Protein AF-0000000068868058 (afdb_homodimer)

Radius of gyration: 19.72 Å; Cα contacts (8 Å, |Δi|>4): 1298; chains: 2; bounding box: 48×90×48 Å

Solvent-accessible surface area (backbone atoms only — not comparable to full-atom values): 15562 Å² total; per-residue (Å²): 137,84,77,74,71,75,67,84,63,90,71,73,72,21,40,42,39,60,61,48,25,20,54,45,48,75,42,76,44,59,28,50,16,53,58,10,23,24,23,38,20,30,13,28,26,49,31,60,84,52,52,34,37,38,32,18,24,12,75,38,8,26,35,31,34,29,32,61,87,74,24,41,32,44,79,41,27,27,54,50,45,77,44,81,39,62,30,49,19,55,57,9,28,25,20,43,24,23,14,31,25,50,33,62,84,43,54,36,34,38,33,14,22,18,75,41,8,28,36,31,34,24,34,62,88,66,16,40,29,45,77,55,30,27,55,44,47,79,41,82,39,64,30,50,23,52,60,11,26,28,27,36,29,31,9,29,22,47,33,62,88,57,40,37,38,38,33,15,14,34,72,38,9,29,36,34,36,36,32,93,137,82,79,76,71,75,68,85,62,89,73,72,72,21,39,42,41,60,60,47,24,20,54,45,48,75,40,76,44,58,28,51,16,51,57,10,23,24,22,38,20,30,13,27,27,48,31,61,84,52,51,34,36,36,32,20,24,13,75,39,8,27,35,31,35,27,34,60,88,75,24,41,31,42,77,42,26,27,54,50,45,77,42,82,38,63,28,50,20,57,56,10,29,25,22,45,24,25,13,32,24,50,32,62,84,44,54,38,34,37,33,14,22,18,76,41,9,27,36,32,34,25,32,62,88,68,16,41,30,46,76,55,29,27,56,44,46,78,40,82,38,63,29,50,23,52,60,12,26,27,27,37,29,32,10,28,22,48,32,63,86,57,40,36,39,38,34,15,15,34,73,38,8,30,36,33,35,36,33,93

Foldseek 3Di:
DDPPPPPPDDPPVDDDDQQLDALPDDDQDWFARNRGHAHPWAEWEAALVRQWIWIQSFQQQFIWIAGRVGSTIDTFAALSDQDADFAWHNRGGAHRWAAWEAALVRQWIWIDRFQQQFIWIAGRVTGGIDTQADLSDADQDDDGRHVGGAHGWHYWYADNVRFWIWTQGPVVRDIDIDGD/DPPPPPPPDDPPPDDDDQQLDALPDDDQDWFARNRGHAHPWAEWEAALVRQWIWIQSFQQQFIWIAGRVGSTIDTFAALSDQDADFAWHNRGGAHRWAAWEAALVRQWIWIDRFQQQFIWIAGRVTGGIDTQAALSDADQDDDGRHVGGAHGWHYWYADNVRFWIWTQGPVVRDIDIDGD

Nearest PDB structures (foldseek):
  7djl-assembly1_C  TM=9.337E-01  e=1.762E-13  Arabidopsis thaliana
  7djm-assembly1_A  TM=9.543E-01  e=1.117E-12  Arabidopsis thaliana
  7djl-assembly2_A  TM=9.383E-01  e=3.493E-12  Arabidopsis thaliana
  7djj-assembly1_A  TM=9.218E-01  e=1.820E-12  Arabidopsis thaliana
  3hrp-assembly1_A  TM=8.893E-01  e=3.305E-07  Bacteroides thetaiotaomicron VPI-5482

Sequence (360 aa):
MMMIMRIKTESSNVALRSSFGGSGTEGSADGTGTAASFNRPYGVAVSPDAGTVYVADTFNHRIRKIDTSNGVTTTLAGSGTNTFADGTGTAASFNYPSGVAVSPDGGTLYVADFYNQRIRKIDTSDGDTTTLAGSGTYGFADGTGTAASFAGPTGVAMSPNGMTVYVAEVLNNRIRQVTTMMMIMRIKTESSNVALRSSFGGSGTEGSADGTGTAASFNRPYGVAVSPDAGTVYVADTFNHRIRKIDTSNGVTTTLAGSGTNTFADGTGTAASFNYPSGVAVSPDGGTLYVADFYNQRIRKIDTSDGDTTTLAGSGTYGFADGTGTAASFAGPTGVAMSPNGMTVYVAEVLNNRIRQVTT

Structure (mmCIF, N/CA/C/O backbone):
data_AF-0000000068868058-model_v1
#
loop_
_entity.id
_entity.type
_entity.pdbx_description
1 polymer 'SMP-30/Gluconolactonase/LRE-like region domain-containing protein'
#
loop_
_atom_site.group_PDB
_atom_site.id
_atom_site.type_symbol
_atom_site.label_atom_id
_atom_site.label_alt_id
_atom_site.label_comp_id
_atom_site.label_asym_id
_atom_site.label_entity_id
_atom_site.label_seq_id
_atom_site.pdbx_PDB_ins_code
_atom_site.Cartn_x
_atom_site.Cartn_y
_atom_site.Cartn_z
_atom_site.occupancy
_atom_site.B_iso_or_equiv
_atom_site.auth_seq_id
_atom_site.auth_comp_id
_atom_site.auth_asym_id
_atom_site.auth_atom_id
_atom_site.pdbx_PDB_model_num
ATOM 1 N N . MET A 1 1 ? -1.997 -50.938 -11.859 1 28.22 1 MET A N 1
ATOM 2 C CA . MET A 1 1 ? -1.588 -49.625 -12.367 1 28.22 1 MET A CA 1
ATOM 3 C C . MET A 1 1 ? -2.352 -48.5 -11.664 1 28.22 1 MET A C 1
ATOM 5 O O . MET A 1 1 ? -3.553 -48.344 -11.883 1 28.22 1 MET A O 1
ATOM 9 N N . MET A 1 2 ? -2.178 -48.188 -10.328 1 28.72 2 MET A N 1
ATOM 10 C CA . MET A 1 2 ? -2.936 -47.438 -9.336 1 28.72 2 MET A CA 1
ATOM 11 C C . MET A 1 2 ? -2.904 -45.938 -9.664 1 28.72 2 MET A C 1
ATOM 13 O O . MET A 1 2 ? -1.829 -45.344 -9.797 1 28.72 2 MET A O 1
ATOM 17 N N . MET A 1 3 ? -3.859 -45.406 -10.5 1 27.91 3 MET A N 1
ATOM 18 C CA . MET A 1 3 ? -4.086 -44.031 -10.867 1 27.91 3 MET A CA 1
ATOM 19 C C . MET A 1 3 ? -4.062 -43.125 -9.633 1 27.91 3 MET A C 1
ATOM 21 O O . MET A 1 3 ? -4.895 -43.281 -8.742 1 27.91 3 MET A O 1
ATOM 25 N N . ILE A 1 4 ? -2.963 -42.812 -9.008 1 29 4 ILE A N 1
ATOM 26 C CA . ILE A 1 4 ? -2.869 -41.844 -7.922 1 29 4 ILE A CA 1
ATOM 27 C C . ILE A 1 4 ? -3.582 -40.562 -8.32 1 29 4 ILE A C 1
ATOM 29 O O . ILE A 1 4 ? -3.154 -39.875 -9.242 1 29 4 ILE A O 1
ATOM 33 N N . MET A 1 5 ? -4.898 -40.531 -8.281 1 29.72 5 MET A N 1
ATOM 34 C CA . MET A 1 5 ? -5.648 -39.281 -8.383 1 29.72 5 MET A CA 1
ATOM 35 C C . MET A 1 5 ? -5.059 -38.219 -7.469 1 29.72 5 MET A C 1
ATOM 37 O O . MET A 1 5 ? -4.93 -38.438 -6.262 1 29.72 5 MET A O 1
ATOM 41 N N . ARG A 1 6 ? -3.973 -37.656 -7.84 1 32.59 6 ARG A N 1
ATOM 42 C CA . ARG A 1 6 ? -3.596 -36.469 -7.102 1 32.59 6 ARG A CA 1
ATOM 43 C C . ARG A 1 6 ? -4.816 -35.594 -6.82 1 32.59 6 ARG A C 1
ATOM 45 O O . ARG A 1 6 ? -5.332 -34.938 -7.723 1 32.59 6 ARG A O 1
ATOM 52 N N . ILE A 1 7 ? -5.711 -36.062 -5.957 1 32.16 7 ILE A N 1
ATOM 53 C CA . ILE A 1 7 ? -6.781 -35.219 -5.473 1 32.16 7 ILE A CA 1
ATOM 54 C C . ILE A 1 7 ? -6.203 -33.875 -5.027 1 32.16 7 ILE A C 1
ATOM 56 O O . ILE A 1 7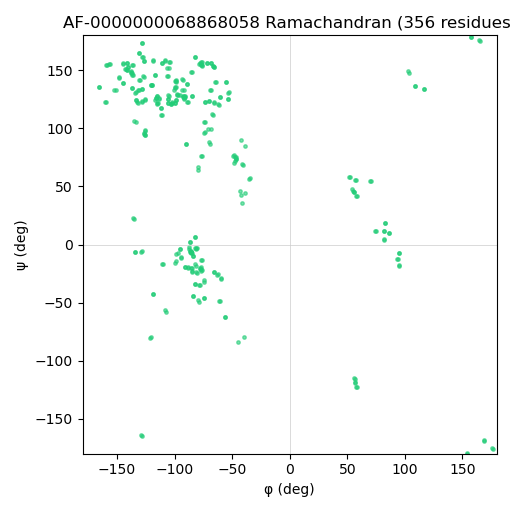 ? -5.41 -33.812 -4.082 1 32.16 7 ILE A O 1
ATOM 60 N N . LYS A 1 8 ? -5.793 -33.062 -5.992 1 36.56 8 LYS A N 1
ATOM 61 C CA . LYS A 1 8 ? -5.625 -31.656 -5.633 1 36.56 8 LYS A CA 1
ATOM 62 C C . LYS A 1 8 ? -6.676 -31.234 -4.613 1 36.56 8 LYS A C 1
ATOM 64 O O . LYS A 1 8 ? -7.824 -30.953 -4.973 1 36.56 8 LYS A O 1
ATOM 69 N N . THR A 1 9 ? -6.82 -31.875 -3.391 1 33.72 9 THR A N 1
ATOM 70 C CA . THR A 1 9 ? -7.758 -31.703 -2.289 1 33.72 9 THR A CA 1
ATOM 71 C C . THR A 1 9 ? -8.039 -30.219 -2.049 1 33.72 9 THR A C 1
ATOM 73 O O . THR A 1 9 ? -9.195 -29.828 -1.857 1 33.72 9 THR A O 1
ATOM 76 N N . GLU A 1 10 ? -7.066 -29.422 -1.291 1 37.22 10 GLU A N 1
ATOM 77 C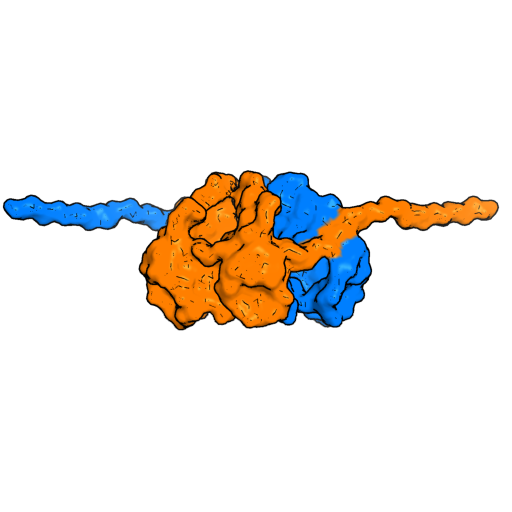 CA . GLU A 1 10 ? -7.477 -28.516 -0.214 1 37.22 10 GLU A CA 1
ATOM 78 C C . GLU A 1 10 ? -8.258 -27.328 -0.755 1 37.22 10 GLU A C 1
ATOM 80 O O . GLU A 1 10 ? -7.785 -26.625 -1.645 1 37.22 10 GLU A O 1
ATOM 85 N N . SER A 1 11 ? -9.539 -27.172 -0.78 1 41.38 11 SER A N 1
ATOM 86 C CA . SER A 1 11 ? -10.656 -26.25 -0.941 1 41.38 11 SER A CA 1
ATOM 87 C C . SER A 1 11 ? -10.398 -24.938 -0.226 1 41.38 11 SER A C 1
ATOM 89 O O . SER A 1 11 ? -10.68 -24.797 0.967 1 41.38 11 SER A O 1
ATOM 91 N N . SER A 1 12 ? -9.312 -24.344 -0.099 1 50.84 12 SER A N 1
ATOM 92 C CA . SER A 1 12 ? -9.219 -23.094 0.651 1 50.84 12 SER A CA 1
ATOM 93 C C . SER A 1 12 ? -10.391 -22.172 0.344 1 50.84 12 SER A C 1
ATOM 95 O O . SER A 1 12 ? -10.766 -22 -0.818 1 50.84 12 SER A O 1
ATOM 97 N N . ASN A 1 13 ? -11.523 -22.328 1.168 1 61.28 13 ASN A N 1
ATOM 98 C CA . ASN A 1 13 ? -12.742 -21.531 1.192 1 61.28 13 ASN A CA 1
ATOM 99 C C . ASN A 1 13 ? -12.438 -20.047 1.112 1 61.28 13 ASN A C 1
ATOM 101 O O . ASN A 1 13 ? -12.539 -19.328 2.113 1 61.28 13 ASN A O 1
ATOM 105 N N . VAL A 1 14 ? -11.57 -19.734 0.2 1 68.69 14 VAL A N 1
ATOM 106 C CA . VAL A 1 14 ? -11.344 -18.312 -0.021 1 68.69 14 VAL A CA 1
ATOM 107 C C . VAL A 1 14 ? -12.594 -17.672 -0.607 1 68.69 14 VAL A C 1
ATOM 109 O O . VAL A 1 14 ? -13.094 -18.109 -1.647 1 68.69 14 VAL A O 1
ATOM 112 N N . ALA A 1 15 ? -13.219 -16.812 0.214 1 72.94 15 ALA A N 1
ATOM 113 C CA . ALA A 1 15 ? -14.438 -16.141 -0.24 1 72.94 15 ALA A CA 1
ATOM 114 C C . ALA A 1 15 ? -14.227 -14.633 -0.348 1 72.94 15 ALA A C 1
ATOM 116 O O . ALA A 1 15 ? -13.625 -14.016 0.538 1 72.94 15 ALA A O 1
ATOM 117 N N . LEU A 1 16 ? -14.57 -14.102 -1.513 1 78.06 16 LEU A N 1
ATOM 118 C CA . LEU A 1 16 ? -14.562 -12.664 -1.745 1 78.06 16 LEU A CA 1
ATOM 119 C C . LEU A 1 16 ? -15.922 -12.047 -1.424 1 78.06 16 LEU A C 1
ATOM 121 O O . LEU A 1 16 ? -16.969 -12.602 -1.795 1 78.06 16 LEU A O 1
ATOM 125 N N . ARG A 1 17 ? -15.883 -11.039 -0.608 1 72.75 17 ARG A N 1
ATOM 126 C CA . ARG A 1 17 ? -17.094 -10.297 -0.267 1 72.75 17 ARG A CA 1
ATOM 127 C C . ARG A 1 17 ? -17 -8.852 -0.738 1 72.75 17 ARG A C 1
ATOM 129 O O . ARG A 1 17 ? -16.125 -8.102 -0.297 1 72.75 17 ARG A O 1
ATOM 136 N N . SER A 1 18 ? -17.984 -8.422 -1.551 1 70.94 18 SER A N 1
ATOM 137 C CA . SER A 1 18 ? -18 -7.098 -2.164 1 70.94 18 SER A CA 1
ATOM 138 C C . SER A 1 18 ? -18.812 -6.109 -1.328 1 70.94 18 SER A C 1
ATOM 140 O O . SER A 1 18 ? -18.734 -4.898 -1.552 1 70.94 18 SER A O 1
ATOM 142 N N . SER A 1 19 ? -19.453 -6.59 -0.489 1 70.75 19 SER A N 1
ATOM 143 C CA . SER A 1 19 ? -20.344 -5.707 0.267 1 70.75 19 SER A CA 1
ATOM 144 C C . SER A 1 19 ? -19.578 -4.977 1.368 1 70.75 19 SER A C 1
ATOM 146 O O . SER A 1 19 ? -20.156 -4.18 2.109 1 70.75 19 SER A O 1
ATOM 148 N N . PHE A 1 20 ? -18.391 -5.113 1.392 1 80 20 PHE A N 1
ATOM 149 C CA . PHE A 1 20 ? -17.641 -4.566 2.512 1 80 20 PHE A CA 1
ATOM 150 C C . PHE A 1 20 ? -17.531 -3.051 2.408 1 80 20 PHE A C 1
ATOM 152 O O . PHE A 1 20 ? -17.812 -2.334 3.371 1 80 20 PHE A O 1
ATOM 159 N N . GLY A 1 21 ? -17.188 -2.648 1.168 1 85 21 GLY A N 1
ATOM 160 C CA . GLY A 1 21 ? -17.078 -1.199 1.118 1 85 21 GLY A CA 1
ATOM 161 C C . GLY A 1 21 ? -17.172 -0.642 -0.289 1 85 21 GLY A C 1
ATOM 162 O O . GLY A 1 21 ? -16.359 -0.963 -1.15 1 85 21 GLY A O 1
ATOM 163 N N . GLY A 1 22 ? -18.188 0.253 -0.361 1 92.38 22 GLY A N 1
ATOM 164 C CA . GLY A 1 22 ? -18.266 1.05 -1.575 1 92.38 22 GLY A CA 1
ATOM 165 C C . GLY A 1 22 ? -19.344 0.58 -2.525 1 92.38 22 GLY A C 1
ATOM 166 O O . GLY A 1 22 ? -19.562 -0.624 -2.689 1 92.38 22 GLY A O 1
ATOM 167 N N . SER A 1 23 ? -19.969 1.391 -3.275 1 92.94 23 SER A N 1
ATOM 168 C CA . SER A 1 23 ? -21.078 1.149 -4.195 1 92.94 23 SER A CA 1
ATOM 169 C C . SER A 1 23 ? -20.578 0.674 -5.555 1 92.94 23 SER A C 1
ATOM 171 O O . SER A 1 23 ? -21.344 0.121 -6.344 1 92.94 23 SER A O 1
ATOM 173 N N . GLY A 1 24 ? -19.344 1 -5.84 1 94.5 24 GLY A N 1
ATOM 174 C CA . GLY A 1 24 ? -18.812 0.769 -7.176 1 94.5 24 GLY A CA 1
ATOM 175 C C . GLY A 1 24 ? -18.922 1.982 -8.078 1 94.5 24 GLY A C 1
ATOM 176 O O . GLY A 1 24 ? -18.297 2.029 -9.141 1 94.5 24 GLY A O 1
ATOM 177 N N . THR A 1 25 ? -19.766 2.898 -7.715 1 95.94 25 THR A N 1
ATOM 178 C CA . THR A 1 25 ? -19.859 4.164 -8.43 1 95.94 25 THR A CA 1
ATOM 179 C C . THR A 1 25 ? -18.953 5.219 -7.801 1 95.94 25 THR A C 1
ATOM 181 O O . THR A 1 25 ? -18.922 5.355 -6.578 1 95.94 25 THR A O 1
ATOM 184 N N . GLU A 1 26 ? -18.234 5.875 -8.625 1 97.62 26 GLU A N 1
ATOM 185 C CA . GLU A 1 26 ? -17.344 6.922 -8.125 1 97.62 26 GLU A CA 1
ATOM 186 C C . GLU A 1 26 ? -18.109 7.918 -7.254 1 97.62 26 GLU A C 1
ATOM 188 O O . GLU A 1 26 ? -19.203 8.352 -7.613 1 97.62 26 GLU A O 1
ATOM 193 N N . GLY A 1 27 ? -17.625 8.227 -6.125 1 98.19 27 GLY A N 1
ATOM 194 C CA . GLY A 1 27 ? -18.203 9.18 -5.176 1 98.19 27 GLY A CA 1
ATOM 195 C C . GLY A 1 27 ? -17.438 9.242 -3.869 1 98.19 27 GLY A C 1
ATOM 196 O O . GLY A 1 27 ? -16.359 8.648 -3.738 1 98.19 27 GLY A O 1
ATOM 197 N N . SER A 1 28 ? -17.922 9.992 -2.922 1 98.25 28 SER A N 1
ATOM 198 C CA . SER A 1 28 ? -17.234 10.156 -1.644 1 98.25 28 SER A CA 1
ATOM 199 C C . SER A 1 28 ? -18.219 10.062 -0.478 1 98.25 28 SER A C 1
ATOM 201 O O . SER A 1 28 ? -17.938 10.555 0.618 1 98.25 28 SER A O 1
ATOM 203 N N . ALA A 1 29 ? -19.344 9.422 -0.703 1 98.31 29 ALA A N 1
ATOM 204 C CA . ALA A 1 29 ? -20.391 9.336 0.326 1 98.31 29 ALA A CA 1
ATOM 205 C C . ALA A 1 29 ? -19.938 8.453 1.483 1 98.31 29 ALA A C 1
ATOM 207 O O . ALA A 1 29 ? -19.359 7.379 1.267 1 98.31 29 ALA A O 1
ATOM 208 N N . ASP A 1 30 ? -20.141 8.953 2.682 1 98.31 30 ASP A N 1
ATOM 209 C CA . ASP A 1 30 ? -20.109 8.078 3.852 1 98.31 30 ASP A CA 1
ATOM 210 C C . ASP A 1 30 ? -21.344 7.184 3.896 1 98.31 30 ASP A C 1
ATOM 212 O O . ASP A 1 30 ? -22.375 7.508 3.303 1 98.31 30 ASP A O 1
ATOM 216 N N . GLY A 1 31 ? -21.219 6.035 4.586 1 98.06 31 GLY A N 1
ATOM 217 C CA . GLY A 1 31 ? -22.359 5.133 4.676 1 98.06 31 GLY A CA 1
ATOM 218 C C . GLY A 1 31 ? -21.953 3.701 4.984 1 98.06 31 GLY A C 1
ATOM 219 O O . GLY A 1 31 ? -20.766 3.396 5.121 1 98.06 31 GLY A O 1
ATOM 220 N N . THR A 1 32 ? -22.953 2.857 5.098 1 96.56 32 THR A N 1
ATOM 221 C CA . THR A 1 32 ? -22.703 1.457 5.43 1 96.56 32 THR A CA 1
ATOM 222 C C . THR A 1 32 ? -22.672 0.602 4.164 1 96.56 32 THR A C 1
ATOM 224 O O . THR A 1 32 ? -23.594 0.64 3.355 1 96.56 32 THR A O 1
ATOM 227 N N . GLY A 1 33 ? -21.578 -0.155 4.082 1 94.56 33 GLY A N 1
ATOM 228 C CA . GLY A 1 33 ? -21.484 -1.061 2.951 1 94.56 33 GLY A CA 1
ATOM 229 C C . GLY A 1 33 ? -21.594 -0.356 1.611 1 94.56 33 GLY A C 1
ATOM 230 O O . GLY A 1 33 ? -20.828 0.564 1.323 1 94.56 33 GLY A O 1
ATOM 231 N N . THR A 1 34 ? -22.578 -0.69 0.839 1 94.62 34 THR A N 1
ATOM 232 C CA . THR A 1 34 ? -22.719 -0.191 -0.525 1 94.62 34 THR A CA 1
ATOM 233 C C . THR A 1 34 ? -23.344 1.197 -0.534 1 94.62 34 THR A C 1
ATOM 235 O O . THR A 1 34 ? -23.422 1.844 -1.58 1 94.62 34 THR A O 1
ATOM 238 N N . ALA A 1 35 ? -23.719 1.682 0.629 1 96.75 35 ALA A N 1
ATOM 239 C CA . ALA A 1 35 ? -24.188 3.059 0.715 1 96.75 35 ALA A CA 1
ATOM 240 C C . ALA A 1 35 ? -23.031 4.047 0.68 1 96.75 35 ALA A C 1
ATOM 242 O O . ALA A 1 35 ? -23.234 5.238 0.425 1 96.75 35 ALA A O 1
ATOM 243 N N . ALA A 1 36 ? -21.891 3.564 0.996 1 97.56 36 ALA A N 1
ATOM 244 C CA . ALA A 1 36 ? -20.688 4.391 0.854 1 97.56 36 ALA A CA 1
ATOM 245 C C . ALA A 1 36 ? -20.172 4.371 -0.583 1 97.56 36 ALA A C 1
ATOM 247 O O . ALA A 1 36 ? -20.562 3.506 -1.374 1 97.56 36 ALA A O 1
ATOM 248 N N . SER A 1 37 ? -19.359 5.328 -0.941 1 98.25 37 SER A N 1
ATOM 249 C CA . SER A 1 37 ? -18.734 5.352 -2.256 1 98.25 37 SER A CA 1
ATOM 250 C C . SER A 1 37 ? -17.281 5.824 -2.162 1 98.25 37 SER A C 1
ATOM 252 O O . SER A 1 37 ? -16.922 6.559 -1.239 1 98.25 37 SER A O 1
ATOM 254 N N . PHE A 1 38 ? -16.516 5.422 -3.018 1 98.44 38 PHE A N 1
ATOM 255 C CA . PHE A 1 38 ? -15.109 5.777 -3.184 1 98.44 38 PHE A CA 1
ATOM 256 C C . PHE A 1 38 ? -14.836 6.238 -4.609 1 98.44 38 PHE A C 1
ATOM 258 O O . PHE A 1 38 ? -15.656 6.023 -5.508 1 98.44 38 PHE A O 1
ATOM 265 N N . ASN A 1 39 ? -13.758 6.922 -4.781 1 98.75 39 ASN A N 1
ATOM 266 C CA . ASN A 1 39 ? -13.242 7.289 -6.098 1 98.75 39 ASN A CA 1
ATOM 267 C C . ASN A 1 39 ? -11.789 6.848 -6.277 1 98.75 39 ASN A C 1
ATOM 269 O O . ASN A 1 39 ? -10.875 7.52 -5.805 1 98.75 39 ASN A O 1
ATOM 273 N N . ARG A 1 40 ? -11.562 5.648 -6.969 1 98.44 40 ARG A N 1
ATOM 274 C CA . ARG A 1 40 ? -10.273 5.066 -7.316 1 98.44 40 ARG A CA 1
ATOM 275 C C . ARG A 1 40 ? -9.367 4.973 -6.094 1 98.44 40 ARG A C 1
ATOM 277 O O . ARG A 1 40 ? -8.273 5.547 -6.078 1 98.44 40 ARG A O 1
ATOM 284 N N . PRO A 1 41 ? -9.867 4.238 -5.047 1 98.5 41 PRO A N 1
ATOM 285 C CA . PRO A 1 41 ? -8.992 4.031 -3.889 1 98.5 41 PRO A CA 1
ATOM 286 C C . PRO A 1 41 ? -7.758 3.205 -4.223 1 98.5 41 PRO A C 1
ATOM 288 O O . PRO A 1 41 ? -7.84 2.238 -4.984 1 98.5 41 PRO A O 1
ATOM 291 N N . TYR A 1 42 ? -6.609 3.59 -3.67 1 98.5 42 TYR A N 1
ATOM 292 C CA . TYR A 1 42 ? -5.367 2.9 -4.012 1 98.5 42 TYR A CA 1
ATOM 293 C C . TYR A 1 42 ? -4.887 2.041 -2.85 1 98.5 42 TYR A C 1
ATOM 295 O O . TYR A 1 42 ? -4.676 0.835 -3.006 1 98.5 42 TYR A O 1
ATOM 303 N N . GLY A 1 43 ? -4.656 2.658 -1.691 1 98.62 43 GLY A N 1
ATOM 304 C CA . GLY A 1 43 ? -4.043 1.967 -0.569 1 98.62 43 GLY A CA 1
ATOM 305 C C . GLY A 1 43 ? -5.031 1.608 0.525 1 98.62 43 GLY A C 1
ATOM 306 O O . GLY A 1 43 ? -6.031 2.303 0.718 1 98.62 43 GLY A O 1
ATOM 307 N N . VAL A 1 44 ? -4.754 0.555 1.27 1 98.75 44 VAL A N 1
ATOM 308 C CA . VAL A 1 44 ? -5.535 0.117 2.422 1 98.75 44 VAL A CA 1
ATOM 309 C C . VAL A 1 44 ? -4.602 -0.381 3.521 1 98.75 44 VAL A C 1
ATOM 311 O O . VAL A 1 44 ? -3.492 -0.845 3.24 1 98.75 44 VAL A O 1
ATOM 314 N N . ALA A 1 45 ? -4.996 -0.254 4.688 1 98.81 45 ALA A N 1
ATOM 315 C CA . ALA A 1 45 ? -4.348 -0.787 5.883 1 98.81 45 ALA A CA 1
ATOM 316 C C . ALA A 1 45 ? -5.379 -1.21 6.926 1 98.81 45 ALA A C 1
ATOM 318 O O . ALA A 1 45 ? -6.516 -0.735 6.906 1 98.81 45 ALA A O 1
ATOM 319 N N . VAL A 1 46 ? -4.996 -2.076 7.75 1 98.5 46 VAL A N 1
ATOM 320 C CA . VAL A 1 46 ? -5.895 -2.553 8.789 1 98.5 46 VAL A CA 1
ATOM 321 C C . VAL A 1 46 ? -5.297 -2.262 10.164 1 98.5 46 VAL A C 1
ATOM 323 O O . VAL A 1 46 ? -4.098 -2.451 10.383 1 98.5 46 VAL A O 1
ATOM 326 N N . SER A 1 47 ? -6.16 -1.793 11.055 1 98.62 47 SER A N 1
ATOM 327 C CA . SER A 1 47 ? -5.703 -1.508 12.406 1 98.62 47 SER A CA 1
ATOM 328 C C . SER A 1 47 ? -5.277 -2.783 13.133 1 98.62 47 SER A C 1
ATOM 330 O O . SER A 1 47 ? -5.805 -3.863 12.852 1 98.62 47 SER A O 1
ATOM 332 N N . PRO A 1 48 ? -4.371 -2.641 14.07 1 97.88 48 PRO A N 1
ATOM 333 C CA . PRO A 1 48 ? -3.857 -3.832 14.75 1 97.88 48 PRO A CA 1
ATOM 334 C C . PRO A 1 48 ? -4.938 -4.582 15.523 1 97.88 48 PRO A C 1
ATOM 336 O O . PRO A 1 48 ? -4.816 -5.789 15.742 1 97.88 48 PRO A O 1
ATOM 339 N N . ASP A 1 49 ? -5.973 -3.932 15.953 1 97.69 49 ASP A N 1
ATOM 340 C CA . ASP A 1 49 ? -7.055 -4.582 16.688 1 97.69 49 ASP A CA 1
ATOM 341 C C . ASP A 1 49 ? -8.102 -5.148 15.719 1 97.69 49 ASP A C 1
ATOM 343 O O . ASP A 1 49 ? -9.125 -5.676 16.156 1 97.69 49 ASP A O 1
ATOM 347 N N . ALA A 1 50 ? -7.906 -4.93 14.43 1 97.19 50 ALA A N 1
ATOM 348 C CA . ALA A 1 50 ? -8.742 -5.457 13.352 1 97.19 50 ALA A CA 1
ATOM 349 C C . ALA A 1 50 ? -10.07 -4.715 13.273 1 97.19 50 ALA A C 1
ATOM 351 O O . ALA A 1 50 ? -10.969 -5.117 12.531 1 97.19 50 ALA A O 1
ATOM 352 N N . GLY A 1 51 ? -10.164 -3.656 13.945 1 97.75 51 GLY A N 1
ATOM 353 C CA . GLY A 1 51 ? -11.453 -2.994 14.047 1 97.75 51 GLY A CA 1
ATOM 354 C C . GLY A 1 51 ? -11.703 -1.998 12.922 1 97.75 51 GLY A C 1
ATOM 355 O O . GLY A 1 51 ? -12.836 -1.586 12.688 1 97.75 51 GLY A O 1
ATOM 356 N N . THR A 1 52 ? -10.641 -1.564 12.289 1 98.44 52 THR A N 1
ATOM 357 C CA . THR A 1 52 ? -10.773 -0.51 11.289 1 98.44 52 THR A CA 1
ATOM 358 C C . THR A 1 52 ? -9.938 -0.828 10.055 1 98.44 52 THR A C 1
ATOM 360 O O . THR A 1 52 ? -8.797 -1.275 10.172 1 98.44 52 THR A O 1
ATOM 363 N N . VAL A 1 53 ? -10.508 -0.651 8.891 1 98.5 53 VAL A N 1
ATOM 364 C CA . VAL A 1 53 ? -9.758 -0.588 7.633 1 98.5 53 VAL A CA 1
ATOM 365 C C . VAL A 1 53 ? -9.625 0.865 7.184 1 98.5 53 VAL A C 1
ATOM 367 O O . VAL A 1 53 ? -10.625 1.579 7.066 1 98.5 53 VAL A O 1
ATOM 370 N N . TYR A 1 54 ? -8.422 1.33 7.02 1 98.88 54 TYR A N 1
ATOM 371 C CA . TYR A 1 54 ? -8.148 2.662 6.488 1 98.88 54 TYR A CA 1
ATOM 372 C C . TYR A 1 54 ? -7.957 2.617 4.977 1 98.88 54 TYR A C 1
ATOM 374 O O . TYR A 1 54 ? -7.363 1.672 4.449 1 98.88 54 TYR A O 1
ATOM 382 N N . VAL A 1 55 ? -8.469 3.619 4.309 1 98.88 55 VAL A N 1
ATOM 383 C CA . VAL A 1 55 ? -8.469 3.635 2.85 1 98.88 55 VAL A CA 1
ATOM 384 C C . VAL A 1 55 ? -7.957 4.984 2.35 1 98.88 55 VAL A C 1
ATOM 386 O O . VAL A 1 55 ? -8.469 6.035 2.744 1 98.88 55 VAL A O 1
ATOM 389 N N . ALA A 1 56 ? -6.91 4.957 1.572 1 98.94 56 ALA A N 1
ATOM 390 C CA . ALA A 1 56 ? -6.594 6.137 0.771 1 98.94 56 ALA A CA 1
ATOM 391 C C . ALA A 1 56 ? -7.566 6.281 -0.395 1 98.94 56 ALA A C 1
ATOM 393 O O . ALA A 1 56 ? -7.422 5.617 -1.423 1 98.94 56 ALA A O 1
ATOM 394 N N . ASP A 1 57 ? -8.586 7.082 -0.23 1 98.88 57 ASP A N 1
ATOM 395 C CA . ASP A 1 57 ? -9.555 7.391 -1.275 1 98.88 57 ASP A CA 1
ATOM 396 C C . ASP A 1 57 ? -8.984 8.398 -2.27 1 98.88 57 ASP A C 1
ATOM 398 O O . ASP A 1 57 ? -9.375 9.57 -2.27 1 98.88 57 ASP A O 1
ATOM 402 N N . THR A 1 58 ? -8.141 7.957 -3.109 1 98.88 58 THR A N 1
ATOM 403 C CA . THR A 1 58 ? -7.078 8.688 -3.789 1 98.88 58 THR A CA 1
ATOM 404 C C . THR A 1 58 ? -7.648 9.812 -4.641 1 98.88 58 THR A C 1
ATOM 406 O O . THR A 1 58 ? -7.223 10.961 -4.523 1 98.88 58 THR A O 1
ATOM 409 N N . PHE A 1 59 ? -8.586 9.555 -5.402 1 98.88 59 PHE A N 1
ATOM 410 C CA . PHE A 1 59 ? -9.07 10.578 -6.316 1 98.88 59 PHE A CA 1
ATOM 411 C C . PHE A 1 59 ? -10.086 11.484 -5.629 1 98.88 59 PHE A C 1
ATOM 413 O O . PHE A 1 59 ? -10.539 12.477 -6.203 1 98.88 59 PHE A O 1
ATOM 420 N N . ASN A 1 60 ? -10.484 11.133 -4.402 1 98.88 60 ASN A N 1
ATOM 421 C CA . ASN A 1 60 ? -11.281 12.039 -3.58 1 98.88 60 ASN A CA 1
ATOM 422 C C . ASN A 1 60 ? -10.398 12.844 -2.629 1 98.88 60 ASN A C 1
ATOM 424 O O . ASN A 1 60 ? -10.906 13.641 -1.835 1 98.88 60 ASN A O 1
ATOM 428 N N . HIS A 1 61 ? -9.109 12.555 -2.645 1 98.88 61 HIS A N 1
ATOM 429 C CA . HIS A 1 61 ? -8.148 13.289 -1.836 1 98.88 61 HIS A CA 1
ATOM 430 C C . HIS A 1 61 ? -8.5 13.219 -0.354 1 98.88 61 HIS A C 1
ATOM 432 O O . HIS A 1 61 ? -8.477 14.242 0.342 1 98.88 61 HIS A O 1
ATOM 438 N N . ARG A 1 62 ? -8.898 12.07 0.071 1 98.88 62 ARG A N 1
ATOM 439 C CA . ARG A 1 62 ? -9.352 11.828 1.438 1 98.88 62 ARG A CA 1
ATOM 440 C C . ARG A 1 62 ? -8.773 10.523 1.979 1 98.88 62 ARG A C 1
ATOM 442 O O . ARG A 1 62 ? -8.43 9.617 1.209 1 98.88 62 ARG A O 1
ATOM 449 N N . ILE A 1 63 ? -8.664 10.461 3.24 1 98.94 63 ILE A N 1
ATOM 450 C CA . ILE A 1 63 ? -8.43 9.227 3.979 1 98.94 63 ILE A CA 1
ATOM 451 C C . ILE A 1 63 ? -9.719 8.805 4.691 1 98.94 63 ILE A C 1
ATOM 453 O O . ILE A 1 63 ? -10.273 9.57 5.48 1 98.94 63 ILE A O 1
ATOM 457 N N . ARG A 1 64 ? -10.18 7.578 4.375 1 98.81 64 ARG A N 1
ATOM 458 C CA . ARG A 1 64 ? -11.43 7.039 4.902 1 98.81 64 ARG A CA 1
ATOM 459 C C . ARG A 1 64 ? -11.164 5.934 5.918 1 98.81 64 ARG A C 1
ATOM 461 O O . ARG A 1 64 ? -10.07 5.375 5.961 1 98.81 64 ARG A O 1
ATOM 468 N N . LYS A 1 65 ? -12.086 5.688 6.727 1 98.44 65 LYS A N 1
ATOM 469 C CA . LYS A 1 65 ? -12 4.5 7.574 1 98.44 65 LYS A CA 1
ATOM 470 C C . LYS A 1 65 ? -13.297 3.691 7.52 1 98.44 65 LYS A C 1
ATOM 472 O O . LYS A 1 65 ? -14.383 4.262 7.445 1 98.44 65 LYS A O 1
ATOM 477 N N . ILE A 1 66 ? -13.234 2.43 7.523 1 98.19 66 ILE A N 1
ATOM 478 C CA . ILE A 1 66 ? -14.344 1.478 7.543 1 98.19 66 ILE A CA 1
ATOM 479 C C . ILE A 1 66 ? -14.312 0.683 8.844 1 98.19 66 ILE A C 1
ATOM 481 O O . ILE A 1 66 ? -13.305 0.054 9.18 1 98.19 66 ILE A O 1
ATOM 485 N N . ASP A 1 67 ? -15.367 0.771 9.57 1 97.88 67 ASP A N 1
ATOM 486 C CA . ASP A 1 67 ? -15.539 -0.09 10.734 1 97.88 67 ASP A CA 1
ATOM 487 C C . ASP A 1 67 ? -15.781 -1.539 10.32 1 97.88 67 ASP A C 1
ATOM 489 O O . ASP A 1 67 ? -16.734 -1.833 9.594 1 97.88 67 ASP A O 1
ATOM 493 N N . THR A 1 68 ? -14.961 -2.432 10.789 1 95.81 68 THR A N 1
ATOM 494 C CA . THR A 1 68 ? -15.016 -3.797 10.273 1 95.81 68 THR A CA 1
ATOM 495 C C . THR A 1 68 ? -16.203 -4.555 10.883 1 95.81 68 THR A C 1
ATOM 497 O O . THR A 1 68 ? -16.594 -5.602 10.367 1 95.81 68 THR A O 1
ATOM 500 N N . SER A 1 69 ? -16.734 -4.129 11.969 1 94.81 69 SER A N 1
ATOM 501 C CA . SER A 1 69 ? -17.812 -4.836 12.641 1 94.81 69 SER A CA 1
ATOM 502 C C . SER A 1 69 ? -19.156 -4.582 11.953 1 94.81 69 SER A C 1
ATOM 504 O O . SER A 1 69 ? -20 -5.477 11.883 1 94.81 69 SER A O 1
ATOM 506 N N . ASN A 1 70 ? -19.344 -3.348 11.414 1 94.44 70 ASN A N 1
ATOM 507 C CA . ASN A 1 70 ? -20.656 -3.031 10.875 1 94.44 70 ASN A CA 1
ATOM 508 C C . ASN A 1 70 ? -20.562 -2.477 9.453 1 94.44 70 ASN A C 1
ATOM 510 O O . ASN A 1 70 ? -21.594 -2.201 8.828 1 94.44 70 ASN A O 1
ATOM 514 N N . GLY A 1 71 ? -19.312 -2.234 8.945 1 94.75 71 GLY A N 1
ATOM 515 C CA . GLY A 1 71 ? -19.125 -1.824 7.559 1 94.75 71 GLY A CA 1
ATOM 516 C C . GLY A 1 71 ? -19.344 -0.338 7.344 1 94.75 71 GLY A C 1
ATOM 517 O O . GLY A 1 71 ? -19.422 0.122 6.203 1 94.75 71 GLY A O 1
ATOM 518 N N . VAL A 1 72 ? -19.438 0.461 8.414 1 97.62 72 VAL A N 1
ATOM 519 C CA . VAL A 1 72 ? -19.656 1.897 8.281 1 97.62 72 VAL A CA 1
ATOM 520 C C . VAL A 1 72 ? -18.375 2.576 7.809 1 97.62 72 VAL A C 1
ATOM 522 O O . VAL A 1 72 ? -17.312 2.414 8.422 1 97.62 72 VAL A O 1
ATOM 525 N N . THR A 1 73 ? -18.469 3.27 6.699 1 98.44 73 THR A N 1
ATOM 526 C CA . THR A 1 73 ? -17.391 4.09 6.172 1 98.44 73 THR A CA 1
ATOM 527 C C . THR A 1 73 ? -17.578 5.551 6.562 1 98.44 73 THR A C 1
ATOM 529 O O . THR A 1 73 ? -18.672 6.105 6.406 1 98.44 73 THR A O 1
ATOM 532 N N . THR A 1 74 ? -16.594 6.176 7.117 1 98.69 74 THR A N 1
ATOM 533 C CA . THR A 1 74 ? -16.562 7.609 7.391 1 98.69 74 THR A CA 1
ATOM 534 C C . THR A 1 74 ? -15.258 8.219 6.883 1 98.69 74 THR A C 1
ATOM 536 O O . THR A 1 74 ? -14.336 7.5 6.504 1 98.69 74 THR A O 1
ATOM 539 N N . THR A 1 75 ? -15.25 9.555 6.793 1 98.81 75 THR A N 1
ATOM 540 C CA . THR A 1 75 ? -14.031 10.266 6.43 1 98.81 75 THR A CA 1
ATOM 541 C C . THR A 1 75 ? -13.203 10.586 7.672 1 98.81 75 THR A C 1
ATOM 543 O O . THR A 1 75 ? -13.695 11.234 8.602 1 98.81 75 THR A O 1
ATOM 546 N N . LEU A 1 76 ? -12.016 10.156 7.73 1 98.88 76 LEU A N 1
ATOM 547 C CA . LEU A 1 76 ? -11.109 10.414 8.844 1 98.88 76 LEU A CA 1
ATOM 548 C C . LEU A 1 76 ? -10.422 11.766 8.68 1 98.88 76 LEU A C 1
ATOM 550 O O . LEU A 1 76 ? -10.328 12.531 9.641 1 98.88 76 LEU A O 1
ATOM 554 N N . ALA A 1 77 ? -9.945 12.086 7.461 1 98.94 77 ALA A N 1
ATOM 555 C CA . ALA A 1 77 ? -9.25 13.336 7.172 1 98.94 77 ALA A CA 1
ATOM 556 C C . ALA A 1 77 ? -9.281 13.648 5.68 1 98.94 77 ALA A C 1
ATOM 558 O O . ALA A 1 77 ? -9.32 12.742 4.848 1 98.94 77 ALA A O 1
ATOM 559 N N . GLY A 1 78 ? -9.172 14.898 5.402 1 98.88 78 GLY A N 1
ATOM 560 C CA . GLY A 1 78 ? -9.094 15.352 4.023 1 98.88 78 GLY A CA 1
ATOM 561 C C . GLY A 1 78 ? -10.258 16.234 3.617 1 98.88 78 GLY A C 1
ATOM 562 O O . GLY A 1 78 ? -11.414 15.844 3.754 1 98.88 78 GLY A O 1
ATOM 563 N N . SER A 1 79 ? -10.031 17.297 2.992 1 98.62 79 SER A N 1
ATOM 564 C CA . SER A 1 79 ? -11.016 18.297 2.594 1 98.62 79 SER A CA 1
ATOM 565 C C . SER A 1 79 ? -11.742 17.875 1.319 1 98.62 79 SER A C 1
ATOM 567 O O . SER A 1 79 ? -12.797 18.422 0.995 1 98.62 79 SER A O 1
ATOM 569 N N . GLY A 1 80 ? -11.078 17.031 0.549 1 98.69 80 GLY A N 1
ATOM 570 C CA . GLY A 1 80 ? -11.609 16.641 -0.75 1 98.69 80 GLY A CA 1
ATOM 571 C C . GLY A 1 80 ? -11.062 17.484 -1.888 1 98.69 80 GLY A C 1
ATOM 572 O O . GLY A 1 80 ? -11.305 17.188 -3.059 1 98.69 80 GLY A O 1
ATOM 573 N N . THR A 1 81 ? -10.328 18.5 -1.55 1 98.5 81 THR A N 1
ATOM 574 C CA . THR A 1 81 ? -9.656 19.312 -2.561 1 98.5 81 THR A CA 1
ATOM 575 C C . THR A 1 81 ? -8.195 18.891 -2.691 1 98.5 81 THR A C 1
ATOM 577 O O . THR A 1 81 ? -7.535 18.594 -1.694 1 98.5 81 THR A O 1
ATOM 580 N N . ASN A 1 82 ? -7.688 18.875 -3.889 1 98.56 82 ASN A N 1
ATOM 581 C CA . ASN A 1 82 ? -6.328 18.422 -4.148 1 98.56 82 ASN A CA 1
ATOM 582 C C . ASN A 1 82 ? -5.305 19.516 -3.814 1 98.56 82 ASN A C 1
ATOM 584 O O . ASN A 1 82 ? -4.594 20 -4.699 1 98.56 82 ASN A O 1
ATOM 588 N N . THR A 1 83 ? -5.195 19.891 -2.611 1 98.5 83 THR A N 1
ATOM 589 C CA . THR A 1 83 ? -4.242 20.859 -2.084 1 98.5 83 THR A CA 1
ATOM 590 C C . THR A 1 83 ? -3.488 20.281 -0.889 1 98.5 83 THR A C 1
ATOM 592 O O . THR A 1 83 ? -3.422 19.062 -0.721 1 98.5 83 THR A O 1
ATOM 595 N N . PHE A 1 84 ? -2.844 21.219 -0.157 1 98.62 84 PHE A N 1
ATOM 596 C CA . PHE A 1 84 ? -2.094 20.812 1.028 1 98.62 84 PHE A CA 1
ATOM 597 C C . PHE A 1 84 ? -2.518 21.641 2.238 1 98.62 84 PHE A C 1
ATOM 599 O O . PHE A 1 84 ? -2.602 22.859 2.164 1 98.62 84 PHE A O 1
ATOM 606 N N . ALA A 1 85 ? -2.734 20.906 3.344 1 98.75 85 ALA A N 1
ATOM 607 C CA . ALA A 1 85 ? -2.922 21.562 4.637 1 98.75 85 ALA A CA 1
ATOM 608 C C . ALA A 1 85 ? -2.795 20.562 5.777 1 98.75 85 ALA A C 1
ATOM 610 O O . ALA A 1 85 ? -3.297 19.438 5.688 1 98.75 85 ALA A O 1
ATOM 611 N N . ASP A 1 86 ? -2.098 20.938 6.797 1 98.5 86 ASP A N 1
ATOM 612 C CA . ASP A 1 86 ? -2.242 20.25 8.078 1 98.5 86 ASP A CA 1
ATOM 613 C C . ASP A 1 86 ? -3.527 20.688 8.789 1 98.5 86 ASP A C 1
ATOM 615 O O . ASP A 1 86 ? -4.051 21.766 8.531 1 98.5 86 ASP A O 1
ATOM 619 N N . GLY A 1 87 ? -4.012 19.844 9.625 1 98.81 87 GLY A N 1
ATOM 620 C CA . GLY A 1 87 ? -5.227 20.172 10.352 1 98.81 87 GLY A CA 1
ATOM 621 C C . GLY A 1 87 ? -6.012 18.953 10.781 1 98.81 87 GLY A C 1
ATOM 622 O O . GLY A 1 87 ? -5.625 17.812 10.484 1 98.81 87 GLY A O 1
ATOM 623 N N . THR A 1 88 ? -7.121 19.172 11.43 1 98.81 88 THR A N 1
ATOM 624 C CA . THR A 1 88 ? -7.922 18.078 11.953 1 98.81 88 THR A CA 1
ATOM 625 C C . THR A 1 88 ? -9.109 17.781 11.039 1 98.81 88 THR A C 1
ATOM 627 O O . THR A 1 88 ? -9.828 18.703 10.633 1 98.81 88 THR A O 1
ATOM 630 N N . GLY A 1 89 ? -9.266 16.516 10.789 1 98.5 89 GLY A N 1
ATOM 631 C CA . GLY A 1 89 ? -10.406 16.125 9.969 1 98.5 89 GLY A CA 1
ATOM 632 C C . GLY A 1 89 ? -10.406 16.766 8.602 1 98.5 89 GLY A C 1
ATOM 633 O O . GLY A 1 89 ? -9.414 16.703 7.875 1 98.5 89 GLY A O 1
ATOM 634 N N . THR A 1 90 ? -11.445 17.469 8.281 1 98.25 90 THR A N 1
ATOM 635 C CA . THR A 1 90 ? -11.609 18.031 6.953 1 98.25 90 THR A CA 1
ATOM 636 C C . THR A 1 90 ? -10.812 19.328 6.809 1 98.25 90 THR A C 1
ATOM 638 O O . THR A 1 90 ? -10.734 19.891 5.715 1 98.25 90 THR A O 1
ATOM 641 N N . ALA A 1 91 ? -10.172 19.75 7.898 1 98.75 91 ALA A N 1
ATOM 642 C CA . ALA A 1 91 ? -9.266 20.891 7.801 1 98.75 91 ALA A CA 1
ATOM 643 C C . ALA A 1 91 ? -7.941 20.5 7.156 1 98.75 91 ALA A C 1
ATOM 645 O O . ALA A 1 91 ? -7.184 21.359 6.699 1 98.75 91 ALA A O 1
ATOM 646 N N . ALA A 1 92 ? -7.637 19.266 7.203 1 98.81 92 ALA A N 1
ATOM 647 C CA . ALA A 1 92 ? -6.473 18.766 6.477 1 98.81 92 ALA A CA 1
ATOM 648 C C . ALA A 1 92 ? -6.781 18.594 4.988 1 98.81 92 ALA A C 1
ATOM 650 O O . ALA A 1 92 ? -7.941 18.438 4.605 1 98.81 92 ALA A O 1
ATOM 651 N N . SER A 1 93 ? -5.75 18.641 4.145 1 98.88 93 SER A N 1
ATOM 652 C CA . SER A 1 93 ? -5.91 18.391 2.715 1 98.88 93 SER A CA 1
ATOM 653 C C . SER A 1 93 ? -4.793 17.484 2.188 1 98.88 93 SER A C 1
ATOM 655 O O . SER A 1 93 ? -3.656 17.562 2.658 1 98.88 93 SER A O 1
ATOM 657 N N . PHE A 1 94 ? -5.09 16.703 1.291 1 98.88 94 PHE A N 1
ATOM 658 C CA . PHE A 1 94 ? -4.184 15.789 0.599 1 98.88 94 PHE A CA 1
ATOM 659 C C . PHE A 1 94 ? -4.273 15.977 -0.911 1 98.88 94 PHE A C 1
ATOM 661 O O . PHE A 1 94 ? -5.262 16.516 -1.414 1 98.88 94 PHE A O 1
ATOM 668 N N . ASN A 1 95 ? -3.283 15.586 -1.582 1 98.94 95 ASN A N 1
ATOM 669 C CA . ASN A 1 95 ? -3.254 15.578 -3.041 1 98.94 95 ASN A CA 1
ATOM 670 C C . ASN A 1 95 ? -2.896 14.203 -3.584 1 98.94 95 ASN A C 1
ATOM 672 O O . ASN A 1 95 ? -1.718 13.883 -3.758 1 98.94 95 ASN A O 1
ATOM 676 N N . TYR A 1 96 ? -3.932 13.344 -3.926 1 98.81 96 TYR A N 1
ATOM 677 C CA . TYR A 1 96 ? -3.869 11.969 -4.41 1 98.81 96 TYR A CA 1
ATOM 678 C C . TYR A 1 96 ? -3.115 11.078 -3.43 1 98.81 96 TYR A C 1
ATOM 680 O O . TYR A 1 96 ? -2.133 10.43 -3.799 1 98.81 96 TYR A O 1
ATOM 688 N N . PRO A 1 97 ? -3.637 11.094 -2.102 1 98.94 97 PRO A N 1
ATOM 689 C CA . PRO A 1 97 ? -3.01 10.133 -1.194 1 98.94 97 PRO A CA 1
ATOM 690 C C . PRO A 1 97 ? -3.059 8.703 -1.726 1 98.94 97 PRO A C 1
ATOM 692 O O . PRO A 1 97 ? -4.062 8.289 -2.318 1 98.94 97 PRO A O 1
ATOM 695 N N . SER A 1 98 ? -2.016 7.941 -1.573 1 98.56 98 SER A N 1
ATOM 696 C CA . SER A 1 98 ? -1.902 6.637 -2.221 1 98.56 98 SER A CA 1
ATOM 697 C C . SER A 1 98 ? -1.729 5.523 -1.195 1 98.56 98 SER A C 1
ATOM 699 O O . SER A 1 98 ? -2.709 4.914 -0.763 1 98.56 98 SER A O 1
ATOM 701 N N . GLY A 1 99 ? -0.483 5.277 -0.604 1 98.62 99 GLY A N 1
ATOM 702 C CA . GLY A 1 99 ? -0.244 4.246 0.393 1 98.62 99 GLY A CA 1
ATOM 703 C C . GLY A 1 99 ? -0.549 4.703 1.808 1 98.62 99 GLY A C 1
ATOM 704 O O . GLY A 1 99 ? -0.395 5.883 2.131 1 98.62 99 GLY A O 1
ATOM 705 N N . VAL A 1 100 ? -0.978 3.775 2.627 1 98.88 100 VAL A N 1
ATOM 706 C CA . VAL A 1 100 ? -1.239 4.031 4.039 1 98.88 100 VAL A CA 1
ATOM 707 C C . VAL A 1 100 ? -0.72 2.869 4.883 1 98.88 100 VAL A C 1
ATOM 709 O O . VAL A 1 100 ? -0.709 1.723 4.43 1 98.88 100 VAL A O 1
ATOM 712 N N . ALA A 1 101 ? -0.323 3.156 6.027 1 98.75 101 ALA A N 1
ATOM 713 C CA . ALA A 1 101 ? 0.141 2.174 7.004 1 98.75 101 ALA A CA 1
ATOM 714 C C . ALA A 1 101 ? -0.174 2.625 8.43 1 98.75 101 ALA A C 1
ATOM 716 O O . ALA A 1 101 ? -0.11 3.816 8.734 1 98.75 101 ALA A O 1
ATOM 717 N N . VAL A 1 102 ? -0.488 1.754 9.227 1 98.56 102 VAL A N 1
ATOM 718 C CA . VAL A 1 102 ? -0.862 2.086 10.602 1 98.56 102 VAL A CA 1
ATOM 719 C C . VAL A 1 102 ? 0.259 1.681 11.555 1 98.56 102 VAL A C 1
ATOM 721 O O . VAL A 1 102 ? 0.901 0.646 11.367 1 98.56 102 VAL A O 1
ATOM 724 N N . SER A 1 103 ? 0.446 2.475 12.594 1 97.94 103 SER A N 1
ATOM 725 C CA . SER A 1 103 ? 1.439 2.162 13.617 1 97.94 103 SER A CA 1
ATOM 726 C C . SER A 1 103 ? 1.037 0.93 14.422 1 97.94 103 SER A C 1
ATOM 728 O O . SER A 1 103 ? -0.144 0.585 14.492 1 97.94 103 SER A O 1
ATOM 730 N N . PRO A 1 104 ? 2.023 0.308 14.984 1 97.38 104 PRO A N 1
ATOM 731 C CA . PRO A 1 104 ? 1.732 -0.934 15.703 1 97.38 104 PRO A CA 1
ATOM 732 C C . PRO A 1 104 ? 0.749 -0.733 16.844 1 97.38 104 PRO A C 1
A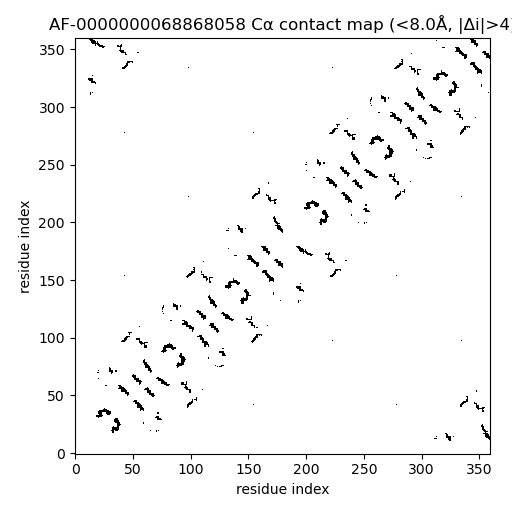TOM 734 O O . PRO A 1 104 ? -0.004 -1.649 17.188 1 97.38 104 PRO A O 1
ATOM 737 N N . ASP A 1 105 ? 0.723 0.429 17.453 1 97.5 105 ASP A N 1
ATOM 738 C CA . ASP A 1 105 ? -0.192 0.691 18.562 1 97.5 105 ASP A CA 1
ATOM 739 C C . ASP A 1 105 ? -1.551 1.165 18.047 1 97.5 105 ASP A C 1
ATOM 741 O O . ASP A 1 105 ? -2.475 1.385 18.828 1 97.5 105 ASP A O 1
ATOM 745 N N . GLY A 1 106 ? -1.652 1.391 16.781 1 98.5 106 GLY A N 1
ATOM 746 C CA . GLY A 1 106 ? -2.908 1.772 16.156 1 98.5 106 GLY A CA 1
ATOM 747 C C . GLY A 1 106 ? -3.215 3.252 16.281 1 98.5 106 GLY A C 1
ATOM 748 O O . GLY A 1 106 ? -4.258 3.719 15.82 1 98.5 106 GLY A O 1
ATOM 749 N N . GLY A 1 107 ? -2.33 4 16.828 1 98.56 107 GLY A N 1
ATOM 750 C CA . GLY A 1 107 ? -2.639 5.383 17.172 1 98.56 107 GLY A CA 1
ATOM 751 C C . GLY A 1 107 ? -2.314 6.352 16.047 1 98.56 107 GLY A C 1
ATOM 752 O O . GLY A 1 107 ? -2.773 7.496 16.062 1 98.56 107 GLY A O 1
ATOM 753 N N . THR A 1 108 ? -1.467 5.945 15.102 1 98.31 108 THR A N 1
ATOM 754 C CA . THR A 1 108 ? -1.029 6.828 14.031 1 98.31 108 THR A CA 1
ATOM 755 C C . THR A 1 108 ? -1.167 6.141 12.672 1 98.31 108 THR A C 1
ATOM 757 O O . THR A 1 108 ? -0.826 4.965 12.531 1 98.31 108 THR A O 1
ATOM 760 N N . LEU A 1 109 ? -1.734 6.84 11.742 1 98.81 109 LEU A N 1
ATOM 761 C CA . LEU A 1 109 ? -1.759 6.426 10.344 1 98.81 109 LEU A CA 1
ATOM 762 C C . LEU A 1 109 ? -0.773 7.246 9.516 1 98.81 109 LEU A C 1
ATOM 764 O O . LEU A 1 109 ? -0.758 8.477 9.594 1 98.81 109 LEU A O 1
ATOM 768 N N . TYR A 1 110 ? 0.06 6.594 8.789 1 98.56 110 TYR A N 1
ATOM 769 C CA . TYR A 1 110 ? 0.986 7.238 7.863 1 98.56 110 TYR A CA 1
ATOM 770 C C . TYR A 1 110 ? 0.453 7.195 6.438 1 98.56 110 TYR A C 1
ATOM 772 O O . TYR A 1 110 ? -0.119 6.188 6.012 1 98.56 110 TYR A O 1
ATOM 780 N N . VAL A 1 111 ? 0.624 8.266 5.73 1 98.88 111 VAL A N 1
ATOM 781 C CA . VAL A 1 111 ? 0.039 8.414 4.402 1 98.88 111 VAL A CA 1
ATOM 782 C C . VAL A 1 111 ? 1.09 8.945 3.43 1 98.88 111 VAL A C 1
ATOM 784 O O . VAL A 1 111 ? 1.752 9.945 3.709 1 98.88 111 VAL A O 1
ATOM 787 N N . ALA A 1 112 ? 1.317 8.242 2.35 1 98.75 112 ALA A N 1
ATOM 788 C CA . ALA A 1 112 ? 2.059 8.812 1.229 1 98.75 112 ALA A CA 1
ATOM 789 C C . ALA A 1 112 ? 1.205 9.828 0.466 1 98.75 112 ALA A C 1
ATOM 791 O O . ALA A 1 112 ? 0.275 9.445 -0.25 1 98.75 112 ALA A O 1
ATOM 792 N N . ASP A 1 113 ? 1.468 11.094 0.625 1 98.75 113 ASP A N 1
ATOM 793 C CA . ASP A 1 113 ? 0.75 12.188 -0.021 1 98.75 113 ASP A CA 1
ATOM 794 C C . ASP A 1 113 ? 1.391 12.547 -1.359 1 98.75 113 ASP A C 1
ATOM 796 O O . ASP A 1 113 ? 2.201 13.469 -1.436 1 98.75 113 ASP A O 1
ATOM 800 N N . PHE A 1 114 ? 1.04 11.898 -2.424 1 98.5 114 PHE A N 1
ATOM 801 C CA . PHE A 1 114 ? 1.787 11.695 -3.66 1 98.5 114 PHE A CA 1
ATOM 802 C C . PHE A 1 114 ? 2.201 13.031 -4.266 1 98.5 114 PHE A C 1
ATOM 804 O O . PHE A 1 114 ? 3.393 13.336 -4.355 1 98.5 114 PHE A O 1
ATOM 811 N N . TYR A 1 115 ? 1.255 13.844 -4.629 1 98.44 115 TYR A N 1
ATOM 812 C CA . TYR A 1 115 ? 1.607 15.047 -5.375 1 98.44 115 TYR A CA 1
ATOM 813 C C . TYR A 1 115 ? 2.029 16.172 -4.434 1 98.44 115 TYR A C 1
ATOM 815 O O . TYR A 1 115 ? 2.549 17.203 -4.875 1 98.44 115 TYR A O 1
ATOM 823 N N . ASN A 1 116 ? 1.828 16 -3.117 1 98.44 116 ASN A N 1
ATOM 824 C CA . ASN A 1 116 ? 2.373 16.953 -2.154 1 98.44 116 ASN A CA 1
ATOM 825 C C . ASN A 1 116 ? 3.803 16.594 -1.759 1 98.44 116 ASN A C 1
ATOM 827 O O . ASN A 1 116 ? 4.449 17.344 -1.017 1 98.44 116 ASN A O 1
ATOM 831 N N . GLN A 1 117 ? 4.238 15.438 -2.273 1 97.44 117 GLN A N 1
ATOM 832 C CA . GLN A 1 117 ? 5.609 14.992 -2.041 1 97.44 117 GLN A CA 1
ATOM 833 C C . GLN A 1 117 ? 5.926 14.953 -0.549 1 97.44 117 GLN A C 1
ATOM 835 O O . GLN A 1 117 ? 6.969 15.445 -0.116 1 97.44 117 GLN A O 1
ATOM 840 N N . ARG A 1 118 ? 5.074 14.383 0.207 1 97.19 118 ARG A N 1
ATOM 841 C CA . ARG A 1 118 ? 5.191 14.352 1.661 1 97.19 118 ARG A CA 1
ATOM 842 C C . ARG A 1 118 ? 4.703 13.016 2.221 1 97.19 118 ARG A C 1
ATOM 844 O O . ARG A 1 118 ? 3.844 12.367 1.627 1 97.19 118 ARG A O 1
ATOM 851 N N . ILE A 1 119 ? 5.219 12.625 3.277 1 97.31 119 ILE A N 1
ATOM 852 C CA . ILE A 1 119 ? 4.664 11.602 4.16 1 97.31 119 ILE A CA 1
ATOM 853 C C . ILE A 1 119 ? 3.947 12.273 5.332 1 97.31 119 ILE A C 1
ATOM 855 O O . ILE A 1 119 ? 4.551 13.047 6.078 1 97.31 119 ILE A O 1
ATOM 859 N N . ARG A 1 120 ? 2.643 11.953 5.461 1 98.06 120 ARG A N 1
ATOM 860 C CA . ARG A 1 120 ? 1.797 12.57 6.48 1 98.06 120 ARG A CA 1
ATOM 861 C C . ARG A 1 120 ? 1.535 11.602 7.629 1 98.06 120 ARG A C 1
ATOM 863 O O . ARG A 1 120 ? 1.643 10.383 7.457 1 98.06 120 ARG A O 1
ATOM 870 N N . LYS A 1 121 ? 1.222 12.164 8.742 1 97.44 121 LYS A N 1
ATOM 871 C CA . LYS A 1 121 ? 0.762 11.422 9.914 1 97.44 121 LYS A CA 1
ATOM 872 C C . LYS A 1 121 ? -0.638 11.867 10.328 1 97.44 121 LYS A C 1
ATOM 874 O O . LYS A 1 121 ? -0.924 13.062 10.391 1 97.44 121 LYS A O 1
ATOM 879 N N . ILE A 1 122 ? -1.422 10.945 10.648 1 98.88 122 ILE A N 1
ATOM 880 C CA . ILE A 1 122 ? -2.775 11.219 11.117 1 98.88 122 ILE A CA 1
ATOM 881 C C . ILE A 1 122 ? -3.004 10.539 12.469 1 98.88 122 ILE A C 1
ATOM 883 O O . ILE A 1 122 ? -2.764 9.336 12.609 1 98.88 122 ILE A O 1
ATOM 887 N N . ASP A 1 123 ? -3.4 11.281 13.445 1 98.88 123 ASP A N 1
ATOM 888 C CA . ASP A 1 123 ? -3.926 10.672 14.672 1 98.88 123 ASP A CA 1
ATOM 889 C C . ASP A 1 123 ? -5.234 9.938 14.398 1 98.88 123 ASP A C 1
ATOM 891 O O . ASP A 1 123 ? -6.207 10.531 13.93 1 98.88 123 ASP A O 1
ATOM 895 N N . THR A 1 124 ? -5.277 8.664 14.695 1 98.75 124 THR A N 1
ATOM 896 C CA . THR A 1 124 ? -6.406 7.852 14.258 1 98.75 124 THR A CA 1
ATOM 897 C C . THR A 1 124 ? -7.633 8.109 15.133 1 98.75 124 THR A C 1
ATOM 899 O O . THR A 1 124 ? -8.742 7.719 14.781 1 98.75 124 THR A O 1
ATOM 902 N N . SER A 1 125 ? -7.508 8.75 16.25 1 98.44 125 SER A N 1
ATOM 903 C CA . SER A 1 125 ? -8.625 8.992 17.156 1 98.44 125 SER A CA 1
ATOM 904 C C . SER A 1 125 ? -9.445 10.203 16.719 1 98.44 125 SER A C 1
ATOM 906 O O . SER A 1 125 ? -10.672 10.195 16.828 1 98.44 125 SER A O 1
ATOM 908 N N . ASP A 1 126 ? -8.742 11.258 16.125 1 98.25 126 ASP A N 1
ATOM 909 C CA . ASP A 1 126 ? -9.508 12.469 15.852 1 98.25 126 ASP A CA 1
ATOM 910 C C . ASP A 1 126 ? -9.219 13 14.453 1 98.25 126 ASP A C 1
ATOM 912 O O . ASP A 1 126 ? -9.805 14 14.023 1 98.25 126 ASP A O 1
ATOM 916 N N . GLY A 1 127 ? -8.242 12.383 13.75 1 98.75 127 GLY A N 1
ATOM 917 C CA . GLY A 1 127 ? -7.953 12.781 12.375 1 98.75 127 GLY A CA 1
ATOM 918 C C . GLY A 1 127 ? -6.984 13.945 12.289 1 98.75 127 GLY A C 1
ATOM 919 O O . GLY A 1 127 ? -6.816 14.539 11.227 1 98.75 127 GLY A O 1
ATOM 920 N N . ASP A 1 128 ? -6.395 14.297 13.422 1 98.88 128 ASP A N 1
ATOM 921 C CA . ASP A 1 128 ? -5.387 15.352 13.352 1 98.88 128 ASP A CA 1
ATOM 922 C C . ASP A 1 128 ? -4.219 14.938 12.453 1 98.88 128 ASP A C 1
ATOM 924 O O . ASP A 1 128 ? -3.582 13.906 12.695 1 98.88 128 ASP A O 1
ATOM 928 N N . THR A 1 129 ? -3.988 15.727 11.391 1 98.81 129 THR A N 1
ATOM 929 C CA . THR A 1 129 ? -3.01 15.414 10.359 1 98.81 129 THR A CA 1
ATOM 930 C C . THR A 1 129 ? -1.857 16.422 10.383 1 98.81 129 THR A C 1
ATOM 932 O O . THR A 1 129 ? -2.08 17.625 10.383 1 98.81 129 THR A O 1
ATOM 935 N N . THR A 1 130 ? -0.647 15.938 10.484 1 97.94 130 THR A N 1
ATOM 936 C CA . THR A 1 130 ? 0.578 16.719 10.375 1 97.94 130 THR A CA 1
ATOM 937 C C . THR A 1 130 ? 1.53 16.094 9.359 1 97.94 130 THR A C 1
ATOM 939 O O . THR A 1 130 ? 1.223 15.062 8.758 1 97.94 130 THR A O 1
ATOM 942 N N . THR A 1 131 ? 2.619 16.797 9.078 1 96.44 131 THR A N 1
ATOM 943 C CA . THR A 1 131 ? 3.609 16.281 8.133 1 96.44 131 THR A CA 1
ATOM 944 C C . THR A 1 131 ? 4.773 15.633 8.867 1 96.44 131 THR A C 1
ATOM 946 O O . THR A 1 131 ? 5.395 16.25 9.734 1 96.44 131 THR A O 1
ATOM 949 N N . LEU A 1 132 ? 5.035 14.422 8.547 1 94.81 132 LEU A N 1
ATOM 950 C CA . LEU A 1 132 ? 6.172 13.703 9.125 1 94.81 132 LEU A CA 1
ATOM 951 C C . LEU A 1 132 ? 7.473 14.109 8.438 1 94.81 132 LEU A C 1
ATOM 953 O O . LEU A 1 132 ? 8.461 14.422 9.102 1 94.81 132 LEU A O 1
ATOM 957 N N . ALA A 1 133 ? 7.449 14.086 7.078 1 93.75 133 ALA A N 1
ATOM 958 C CA . ALA A 1 133 ? 8.648 14.367 6.289 1 93.75 133 ALA A CA 1
ATOM 959 C C . ALA A 1 133 ? 8.273 14.852 4.891 1 93.75 133 ALA A C 1
ATOM 961 O O . ALA A 1 133 ? 7.254 14.445 4.336 1 93.75 133 ALA A O 1
ATOM 962 N N . GLY A 1 134 ? 9.195 15.586 4.312 1 93.88 134 GLY A N 1
ATOM 963 C CA . GLY A 1 134 ? 9.023 16.094 2.955 1 93.88 134 GLY A CA 1
ATOM 964 C C . GLY A 1 134 ? 8.789 17.578 2.896 1 93.88 134 GLY A C 1
ATOM 965 O O . GLY A 1 134 ? 7.926 18.109 3.6 1 93.88 134 GLY A O 1
ATOM 966 N N . SER A 1 135 ? 9.375 18.25 2.041 1 91.25 135 SER A N 1
ATOM 967 C CA . SER A 1 135 ? 9.336 19.703 1.896 1 91.25 135 SER A CA 1
ATOM 968 C C . SER A 1 135 ? 8.133 20.125 1.061 1 91.25 135 SER A C 1
ATOM 970 O O . SER A 1 135 ? 7.766 21.312 1.062 1 91.25 135 SER A O 1
ATOM 972 N N . GLY A 1 136 ? 7.629 19.172 0.313 1 94.5 136 GLY A N 1
ATOM 973 C CA . GLY A 1 136 ? 6.59 19.5 -0.651 1 94.5 136 GLY A CA 1
ATOM 974 C C . GLY A 1 136 ? 7.133 19.797 -2.037 1 94.5 136 GLY A C 1
ATOM 975 O O . GLY A 1 136 ? 6.371 19.875 -3.004 1 94.5 136 GLY A O 1
ATOM 976 N N . THR A 1 137 ? 8.414 19.969 -2.1 1 93.25 137 THR A N 1
ATOM 977 C CA . THR A 1 137 ? 9.055 20.188 -3.389 1 93.25 137 THR A CA 1
ATOM 978 C C . THR A 1 137 ? 9.523 18.875 -3.994 1 93.25 137 THR A C 1
ATOM 980 O O . THR A 1 137 ? 10.172 18.062 -3.318 1 93.25 137 THR A O 1
ATOM 983 N N . TYR A 1 138 ? 9.133 18.656 -5.199 1 93.69 138 TYR A N 1
ATOM 984 C CA . TYR A 1 138 ? 9.594 17.5 -5.953 1 93.69 138 TYR A CA 1
ATOM 985 C C . TYR A 1 138 ? 11.117 17.422 -5.973 1 93.69 138 TYR A C 1
ATOM 987 O O . TYR A 1 138 ? 11.781 18.406 -6.316 1 93.69 138 TYR A O 1
ATOM 995 N N . GLY A 1 139 ? 11.633 16.266 -5.535 1 91.44 139 GLY A N 1
ATOM 996 C CA . GLY A 1 139 ? 13.078 16.141 -5.566 1 91.44 139 GLY A CA 1
ATOM 997 C C . GLY A 1 139 ? 13.602 14.938 -4.812 1 91.44 139 GLY A C 1
ATOM 998 O O . GLY A 1 139 ? 12.859 13.977 -4.582 1 91.44 139 GLY A O 1
ATOM 999 N N . PHE A 1 140 ? 14.812 14.938 -4.652 1 90.5 140 PHE A N 1
ATOM 1000 C CA . PHE A 1 140 ? 15.531 13.914 -3.908 1 90.5 140 PHE A CA 1
ATOM 1001 C C . PHE A 1 140 ? 16.531 14.539 -2.947 1 90.5 140 PHE A C 1
ATOM 1003 O O . PHE A 1 140 ? 17.562 15.055 -3.371 1 90.5 140 PHE A O 1
ATOM 1010 N N . ALA A 1 141 ? 16.188 14.508 -1.711 1 88.75 141 ALA A N 1
ATOM 1011 C CA . ALA A 1 141 ? 17.078 15.016 -0.675 1 88.75 141 ALA A CA 1
ATOM 1012 C C . ALA A 1 141 ? 16.859 14.281 0.646 1 88.75 141 ALA A C 1
ATOM 1014 O O . ALA A 1 141 ? 15.727 14.078 1.065 1 88.75 141 ALA A O 1
ATOM 1015 N N . ASP A 1 142 ? 17.922 13.906 1.195 1 86 142 ASP A N 1
ATOM 1016 C CA . ASP A 1 142 ? 17.859 13.469 2.586 1 86 142 ASP A CA 1
ATOM 1017 C C . ASP A 1 142 ? 17.734 14.664 3.533 1 86 142 ASP A C 1
ATOM 1019 O O . ASP A 1 142 ? 18.078 15.789 3.168 1 86 142 ASP A O 1
ATOM 1023 N N . GLY A 1 143 ? 17.203 14.383 4.715 1 81.81 143 GLY A N 1
ATOM 1024 C CA . GLY A 1 143 ? 17.062 15.445 5.703 1 81.81 143 GLY A CA 1
ATOM 1025 C C . GLY A 1 143 ? 16.125 15.078 6.84 1 81.81 143 GLY A C 1
ATOM 1026 O O . GLY A 1 143 ? 15.539 13.992 6.848 1 81.81 143 GLY A O 1
ATOM 1027 N N . THR A 1 144 ? 16.094 15.992 7.715 1 79.75 144 THR A N 1
ATOM 1028 C CA . THR A 1 144 ? 15.188 15.805 8.844 1 79.75 144 THR A CA 1
ATOM 1029 C C . THR A 1 144 ? 13.836 16.453 8.578 1 79.75 144 THR A C 1
ATOM 1031 O O . THR A 1 144 ? 13.773 17.625 8.164 1 79.75 144 THR A O 1
ATOM 1034 N N . GLY A 1 145 ? 12.852 15.633 8.766 1 80.94 145 GLY A N 1
ATOM 1035 C CA . GLY A 1 145 ? 11.5 16.156 8.656 1 80.94 145 GLY A CA 1
ATOM 1036 C C . GLY A 1 145 ? 11.227 16.812 7.316 1 80.94 145 GLY A C 1
ATOM 1037 O O . GLY A 1 145 ? 11.422 16.203 6.266 1 80.94 145 GLY A O 1
ATOM 1038 N N . THR A 1 146 ? 10.984 18.078 7.367 1 83.88 146 THR A N 1
ATOM 1039 C CA . THR A 1 146 ? 10.531 18.797 6.176 1 83.88 146 THR A CA 1
ATOM 1040 C C . THR A 1 146 ? 11.727 19.266 5.34 1 83.88 146 THR A C 1
ATOM 1042 O O . THR A 1 146 ? 11.547 19.844 4.266 1 83.88 146 THR A O 1
ATOM 1045 N N . ALA A 1 147 ? 12.922 18.906 5.805 1 86.44 147 ALA A N 1
ATOM 1046 C CA . ALA A 1 147 ? 14.102 19.188 4.984 1 86.44 147 ALA A CA 1
ATOM 1047 C C . ALA A 1 147 ? 14.297 18.109 3.92 1 86.44 147 ALA A C 1
ATOM 1049 O O . ALA A 1 147 ? 15.023 18.312 2.949 1 86.44 147 ALA A O 1
ATOM 1050 N N . ALA A 1 148 ? 13.68 17.031 4.102 1 87.56 148 ALA A N 1
ATOM 1051 C CA . ALA A 1 148 ? 13.734 15.961 3.113 1 87.56 148 ALA A CA 1
ATOM 1052 C C . ALA A 1 148 ? 12.844 16.266 1.913 1 87.56 148 ALA A C 1
ATOM 1054 O O . ALA A 1 148 ? 11.898 17.047 2.02 1 87.56 148 ALA A O 1
ATOM 1055 N N . SER A 1 149 ? 13.188 15.703 0.797 1 92.25 149 SER A N 1
ATOM 1056 C CA . SER A 1 149 ? 12.328 15.797 -0.38 1 92.25 149 SER A CA 1
ATOM 1057 C C . SER A 1 149 ? 12.031 14.422 -0.958 1 92.25 149 SER A C 1
ATOM 1059 O O . SER A 1 149 ? 12.883 13.531 -0.926 1 92.25 149 SER A O 1
ATOM 1061 N N . PHE A 1 150 ? 10.875 14.297 -1.443 1 93.56 150 PHE A N 1
ATOM 1062 C CA . PHE A 1 150 ? 10.422 13.078 -2.105 1 93.56 150 PHE A CA 1
ATOM 1063 C C . PHE A 1 150 ? 10.055 13.359 -3.559 1 93.56 150 PHE A C 1
ATOM 1065 O O . PHE A 1 150 ? 9.789 14.5 -3.928 1 93.56 150 PHE A O 1
ATOM 1072 N N . ALA A 1 151 ? 10.07 12.312 -4.352 1 95 151 ALA A N 1
ATOM 1073 C CA . ALA A 1 151 ? 9.492 12.352 -5.691 1 95 151 ALA A CA 1
ATOM 1074 C C . ALA A 1 151 ? 8.484 11.219 -5.891 1 95 151 ALA A C 1
ATOM 1076 O O . ALA A 1 151 ? 8.867 10.094 -6.238 1 95 151 ALA A O 1
ATOM 1077 N N . GLY A 1 152 ? 7.184 11.531 -5.668 1 96.56 152 GLY A N 1
ATOM 1078 C CA . GLY A 1 152 ? 6.09 10.602 -5.91 1 96.56 152 GLY A CA 1
ATOM 1079 C C . GLY A 1 152 ? 6.059 9.445 -4.922 1 96.56 152 GLY A C 1
ATOM 1080 O O . GLY A 1 152 ? 6.199 8.289 -5.312 1 96.56 152 GLY A O 1
ATOM 1081 N N . PRO A 1 153 ? 6.027 9.75 -3.609 1 97.38 153 PRO A N 1
ATOM 1082 C CA . PRO A 1 153 ? 5.812 8.641 -2.676 1 97.38 153 PRO A CA 1
ATOM 1083 C C . PRO A 1 153 ? 4.484 7.926 -2.906 1 97.38 153 PRO A C 1
ATOM 1085 O O . PRO A 1 153 ? 3.436 8.57 -2.975 1 97.38 153 PRO A O 1
ATOM 1088 N N . THR A 1 154 ? 4.52 6.613 -3.064 1 98.38 154 THR A N 1
ATOM 1089 C CA . THR A 1 154 ? 3.316 5.852 -3.391 1 98.38 154 THR A CA 1
ATOM 1090 C C . THR A 1 154 ? 3 4.844 -2.291 1 98.38 154 THR A C 1
ATOM 1092 O O . THR A 1 154 ? 1.831 4.578 -2 1 98.38 154 THR A O 1
ATOM 1095 N N . GLY A 1 155 ? 3.963 4.141 -1.76 1 98.5 155 GLY A N 1
ATOM 1096 C CA . GLY A 1 155 ? 3.777 3.141 -0.722 1 98.5 155 GLY A CA 1
ATOM 1097 C C . GLY A 1 155 ? 4.477 3.49 0.577 1 98.5 155 GLY A C 1
ATOM 1098 O O . GLY A 1 155 ? 5.559 4.082 0.566 1 98.5 155 GLY A O 1
ATOM 1099 N N . VAL A 1 156 ? 3.881 3.107 1.686 1 98.56 156 VAL A N 1
ATOM 1100 C CA . VAL A 1 156 ? 4.488 3.258 3.004 1 98.56 156 VAL A CA 1
ATOM 1101 C C . VAL A 1 156 ? 4.25 1.994 3.83 1 98.56 156 VAL A C 1
ATOM 1103 O O . VAL A 1 156 ? 3.219 1.334 3.684 1 98.56 156 VAL A O 1
ATOM 1106 N N . ALA A 1 157 ? 5.129 1.711 4.621 1 98.5 157 ALA A N 1
ATOM 1107 C CA . ALA A 1 157 ? 5.035 0.63 5.602 1 98.5 157 ALA A CA 1
ATOM 1108 C C . ALA A 1 157 ? 5.738 1.004 6.902 1 98.5 157 ALA A C 1
ATOM 1110 O O . ALA A 1 157 ? 6.805 1.624 6.883 1 98.5 157 ALA A O 1
ATOM 1111 N N . MET A 1 158 ? 5.176 0.686 7.945 1 97.44 158 MET A N 1
ATOM 1112 C CA . MET A 1 158 ? 5.727 0.951 9.273 1 97.44 158 MET A CA 1
ATOM 1113 C C . MET A 1 158 ? 6.402 -0.293 9.836 1 97.44 158 MET A C 1
ATOM 1115 O O . MET A 1 158 ? 5.848 -1.391 9.773 1 97.44 158 MET A O 1
ATOM 1119 N N . SER A 1 159 ? 7.559 -0.087 10.391 1 96.75 159 SER A N 1
ATOM 1120 C CA . SER A 1 159 ? 8.242 -1.185 11.062 1 96.75 159 SER A CA 1
ATOM 1121 C C . SER A 1 159 ? 7.484 -1.629 12.305 1 96.75 159 SER A C 1
ATOM 1123 O O . SER A 1 159 ? 6.785 -0.829 12.93 1 96.75 159 SER A O 1
ATOM 1125 N N . PRO A 1 160 ? 7.684 -2.869 12.648 1 96.56 160 PRO A N 1
ATOM 1126 C CA . PRO A 1 160 ? 6.895 -3.4 13.766 1 96.56 160 PRO A CA 1
ATOM 1127 C C . PRO A 1 160 ? 7.219 -2.723 15.094 1 96.56 160 PRO A C 1
ATOM 1129 O O . PRO A 1 160 ? 6.398 -2.742 16.016 1 96.56 160 PRO A O 1
ATOM 1132 N N . ASN A 1 161 ? 8.383 -2.148 15.258 1 94.75 161 ASN A N 1
ATOM 1133 C CA . ASN A 1 161 ? 8.719 -1.469 16.5 1 94.75 161 ASN A CA 1
ATOM 1134 C C . ASN A 1 161 ? 8.242 -0.019 16.5 1 94.75 161 ASN A C 1
ATOM 1136 O O . ASN A 1 161 ? 8.398 0.69 17.5 1 94.75 161 ASN A O 1
ATOM 1140 N N . GLY A 1 162 ? 7.73 0.455 15.344 1 95.25 162 GLY A N 1
ATOM 1141 C CA . GLY A 1 162 ? 7.129 1.776 15.25 1 95.25 162 GLY A CA 1
ATOM 1142 C C . GLY A 1 162 ? 8.148 2.883 15.055 1 95.25 162 GLY A C 1
ATOM 1143 O O . GLY A 1 162 ? 7.824 4.062 15.203 1 95.25 162 GLY A O 1
ATOM 1144 N N . MET A 1 163 ? 9.375 2.564 14.625 1 93.19 163 MET A N 1
ATOM 1145 C CA . MET A 1 163 ? 10.43 3.57 14.641 1 93.19 163 MET A CA 1
ATOM 1146 C C . MET A 1 163 ? 10.805 3.992 13.227 1 93.19 163 MET A C 1
ATOM 1148 O O . MET A 1 163 ? 11.477 5.012 13.039 1 93.19 163 MET A O 1
ATOM 1152 N N . THR A 1 164 ? 10.414 3.189 12.266 1 94.19 164 THR A N 1
ATOM 1153 C CA . THR A 1 164 ? 10.836 3.467 10.898 1 94.19 164 THR A CA 1
ATOM 1154 C C . THR A 1 164 ? 9.664 3.354 9.93 1 94.19 164 THR A C 1
ATOM 1156 O O . THR A 1 164 ? 8.898 2.389 9.984 1 94.19 164 THR A O 1
ATOM 1159 N N . VAL A 1 165 ? 9.484 4.328 9.094 1 95.94 165 VAL A N 1
ATOM 1160 C CA . VAL A 1 165 ? 8.586 4.266 7.949 1 95.94 165 VAL A CA 1
ATOM 1161 C C . VAL A 1 165 ? 9.391 4.062 6.668 1 95.94 165 VAL A C 1
ATOM 1163 O O . VAL A 1 165 ? 10.297 4.84 6.367 1 95.94 165 VAL A O 1
ATOM 1166 N N . TYR A 1 166 ? 9.125 2.996 5.973 1 96.75 166 TYR A N 1
ATOM 1167 C CA . TYR A 1 166 ? 9.688 2.775 4.645 1 96.75 166 TYR A CA 1
ATOM 1168 C C . TYR A 1 166 ? 8.789 3.359 3.564 1 96.75 166 TYR A C 1
ATOM 1170 O O . TYR A 1 166 ? 7.559 3.248 3.646 1 96.75 166 TYR A O 1
ATOM 1178 N N . VAL A 1 167 ? 9.406 4 2.59 1 97.19 167 VAL A N 1
ATOM 1179 C CA . VAL A 1 167 ? 8.648 4.719 1.564 1 97.19 167 VAL A CA 1
ATOM 1180 C C . VAL A 1 167 ? 9.117 4.273 0.179 1 97.19 167 VAL A C 1
ATOM 1182 O O . VAL A 1 167 ? 10.312 4.301 -0.121 1 97.19 167 VAL A O 1
ATOM 1185 N N . ALA A 1 168 ? 8.211 3.789 -0.632 1 97.81 168 ALA A N 1
ATOM 1186 C CA . ALA A 1 168 ? 8.484 3.584 -2.053 1 97.81 168 ALA A CA 1
ATOM 1187 C C . ALA A 1 168 ? 8.242 4.863 -2.848 1 97.81 168 ALA A C 1
ATOM 1189 O O . ALA A 1 168 ? 7.168 5.469 -2.754 1 97.81 168 ALA A O 1
ATOM 1190 N N . GLU A 1 169 ? 9.188 5.266 -3.602 1 96.62 169 GLU A N 1
ATOM 1191 C CA . GLU A 1 169 ? 9.062 6.43 -4.473 1 96.62 169 GLU A CA 1
ATOM 1192 C C . GLU A 1 169 ? 9.07 6.02 -5.945 1 96.62 169 GLU A C 1
ATOM 1194 O O . GLU A 1 169 ? 10.102 5.594 -6.469 1 96.62 169 GLU A O 1
ATOM 1199 N N . VAL A 1 170 ? 7.996 6.289 -6.574 1 96.69 170 VAL A N 1
ATOM 1200 C CA . VAL A 1 170 ? 7.82 5.824 -7.945 1 96.69 170 VAL A CA 1
ATOM 1201 C C . VAL A 1 170 ? 8.672 6.664 -8.891 1 96.69 170 VAL A C 1
ATOM 1203 O O . VAL A 1 170 ? 9.188 6.156 -9.891 1 96.69 170 VAL A O 1
ATOM 1206 N N . LEU A 1 171 ? 8.883 7.891 -8.562 1 95.94 171 LEU A N 1
ATOM 1207 C CA . LEU A 1 171 ? 9.531 8.781 -9.516 1 95.94 171 LEU A CA 1
ATOM 1208 C C . LEU A 1 171 ? 11.016 8.938 -9.188 1 95.94 171 LEU A C 1
ATOM 1210 O O . LEU A 1 171 ? 11.781 9.445 -10 1 95.94 171 LEU A O 1
ATOM 1214 N N . ASN A 1 172 ? 11.477 8.562 -7.988 1 94.31 172 ASN A N 1
ATOM 1215 C CA . ASN A 1 172 ? 12.898 8.5 -7.66 1 94.31 172 ASN A CA 1
ATOM 1216 C C . ASN A 1 172 ? 13.453 7.086 -7.805 1 94.31 172 ASN A C 1
ATOM 1218 O O . ASN A 1 172 ? 14.656 6.871 -7.68 1 94.31 172 ASN A O 1
ATOM 1222 N N . ASN A 1 173 ? 12.516 6.145 -8.047 1 96.44 173 ASN A N 1
ATOM 1223 C CA . ASN A 1 173 ? 12.914 4.754 -8.227 1 96.44 173 ASN A CA 1
ATOM 1224 C C . ASN A 1 173 ? 13.719 4.242 -7.031 1 96.44 173 ASN A C 1
ATOM 1226 O O . ASN A 1 173 ? 14.766 3.615 -7.207 1 96.44 173 ASN A O 1
ATOM 1230 N N . ARG A 1 174 ? 13.242 4.543 -5.836 1 95.62 174 ARG A N 1
ATOM 1231 C CA . ARG A 1 174 ? 13.969 4.23 -4.609 1 95.62 174 ARG A CA 1
ATOM 1232 C C . ARG A 1 174 ? 13.016 3.77 -3.512 1 95.62 174 ARG A C 1
ATOM 1234 O O . ARG A 1 174 ? 11.812 4.043 -3.57 1 95.62 174 ARG A O 1
ATOM 1241 N N . ILE A 1 175 ? 13.586 3.055 -2.631 1 96.44 175 ILE A N 1
ATOM 1242 C CA . ILE A 1 175 ? 12.977 2.834 -1.322 1 96.44 175 ILE A CA 1
ATOM 1243 C C . ILE A 1 175 ? 13.719 3.648 -0.266 1 96.44 175 ILE A C 1
ATOM 1245 O O . ILE A 1 175 ? 14.945 3.535 -0.134 1 96.44 175 ILE A O 1
ATOM 1249 N N . ARG A 1 176 ? 12.969 4.484 0.483 1 94.19 176 ARG A N 1
ATOM 1250 C CA . ARG A 1 176 ? 13.547 5.363 1.492 1 94.19 176 ARG A CA 1
ATOM 1251 C C . ARG A 1 176 ? 13.156 4.918 2.896 1 94.19 176 ARG A C 1
ATOM 1253 O O . ARG A 1 176 ? 12.148 4.23 3.078 1 94.19 176 ARG A O 1
ATOM 1260 N N . GLN A 1 177 ? 13.969 5.301 3.803 1 92.88 177 GLN A N 1
ATOM 1261 C CA . GLN A 1 177 ? 13.695 5.074 5.219 1 92.88 177 GLN A CA 1
ATOM 1262 C C . GLN A 1 177 ? 13.531 6.398 5.965 1 92.88 177 GLN A C 1
ATOM 1264 O O . GLN A 1 177 ? 14.398 7.273 5.883 1 92.88 177 GLN A O 1
ATOM 1269 N N . VAL A 1 178 ? 12.438 6.508 6.629 1 91.12 178 VAL A N 1
ATOM 1270 C CA . VAL A 1 178 ? 12.195 7.633 7.52 1 91.12 178 VAL A CA 1
ATOM 1271 C C . VAL A 1 178 ? 12.18 7.152 8.969 1 91.12 178 VAL A C 1
ATOM 1273 O O . VAL A 1 178 ? 11.273 6.418 9.375 1 91.12 178 VAL A O 1
ATOM 1276 N N . THR A 1 179 ? 13.148 7.535 9.734 1 88.25 179 THR A N 1
ATOM 1277 C CA . THR A 1 179 ? 13.219 7.125 11.133 1 88.25 179 THR A CA 1
ATOM 1278 C C . THR A 1 179 ? 12.539 8.148 12.031 1 88.25 179 THR A C 1
ATOM 1280 O O . THR A 1 179 ? 12.727 9.359 11.859 1 88.25 179 THR A O 1
ATOM 1283 N N . THR A 1 180 ? 11.625 7.672 12.781 1 77.81 180 THR A N 1
ATOM 1284 C CA . THR A 1 180 ? 10.828 8.539 13.633 1 77.81 180 THR A CA 1
ATOM 1285 C C . THR A 1 180 ? 11.352 8.523 15.07 1 77.81 180 THR A C 1
ATOM 1287 O O . THR A 1 180 ? 11.969 7.551 15.5 1 77.81 180 THR A O 1
ATOM 1290 N N . MET B 1 1 ? 4.059 41.156 31.438 1 28.53 1 MET B N 1
ATOM 1291 C CA . MET B 1 1 ? 3.557 40.75 30.125 1 28.53 1 MET B CA 1
ATOM 1292 C C . MET B 1 1 ? 4.312 39.562 29.594 1 28.53 1 MET B C 1
ATOM 1294 O O . MET B 1 1 ? 5.48 39.656 29.219 1 28.53 1 MET B O 1
ATOM 1298 N N . MET B 1 2 ? 4.262 38.281 30.188 1 28.61 2 MET B N 1
ATOM 1299 C CA . MET B 1 2 ? 5.074 37.062 30.109 1 28.61 2 MET B CA 1
ATOM 1300 C C . MET B 1 2 ? 4.934 36.406 28.75 1 28.61 2 MET B C 1
ATOM 1302 O O . MET B 1 2 ? 3.824 36.094 28.312 1 28.61 2 MET B O 1
ATOM 1306 N N . MET B 1 3 ? 5.758 36.812 27.734 1 27.47 3 MET B N 1
ATOM 1307 C CA . MET B 1 3 ? 5.867 36.25 26.391 1 27.47 3 MET B CA 1
ATOM 1308 C C . MET B 1 3 ? 5.953 34.719 26.438 1 27.47 3 MET B C 1
ATOM 1310 O O . MET B 1 3 ? 6.895 34.156 27 1 27.47 3 MET B O 1
ATOM 1314 N N . ILE B 1 4 ? 4.922 33.969 26.703 1 28.91 4 ILE B N 1
ATOM 1315 C CA . ILE B 1 4 ? 4.922 32.5 26.625 1 28.91 4 ILE B CA 1
ATOM 1316 C C . ILE B 1 4 ? 5.516 32.062 25.281 1 28.91 4 ILE B C 1
ATOM 1318 O O . ILE B 1 4 ? 4.938 32.344 24.219 1 28.91 4 ILE B O 1
ATOM 1322 N N . MET B 1 5 ? 6.828 32.125 25.125 1 29.44 5 MET B N 1
ATOM 1323 C CA . MET B 1 5 ? 7.496 31.5 23.984 1 29.44 5 MET B CA 1
ATOM 1324 C C . MET B 1 5 ? 6.996 30.078 23.781 1 29.44 5 MET B C 1
ATOM 1326 O O . MET B 1 5 ? 7.059 29.25 24.703 1 29.44 5 MET B O 1
ATOM 1330 N N . ARG B 1 6 ? 5.836 29.922 23.266 1 33.25 6 ARG B N 1
ATOM 1331 C CA . ARG B 1 6 ? 5.5 28.578 22.828 1 33.25 6 ARG B CA 1
ATOM 1332 C C . ARG B 1 6 ? 6.691 27.906 22.141 1 33.25 6 ARG B C 1
ATOM 1334 O O . ARG B 1 6 ? 7.023 28.25 21 1 33.25 6 ARG B O 1
ATOM 1341 N N . ILE B 1 7 ? 7.746 27.594 22.922 1 32.09 7 ILE B N 1
ATOM 1342 C CA . ILE B 1 7 ? 8.836 26.781 22.391 1 32.09 7 ILE B CA 1
ATOM 1343 C C . ILE B 1 7 ? 8.266 25.547 21.688 1 32.09 7 ILE B C 1
ATOM 1345 O O . ILE B 1 7 ? 7.648 24.703 22.312 1 32.09 7 ILE B O 1
ATOM 1349 N N . LYS B 1 8 ? 7.637 25.766 20.547 1 36.72 8 LYS B N 1
ATOM 1350 C CA . LYS B 1 8 ? 7.449 24.641 19.656 1 36.72 8 LYS B CA 1
ATOM 1351 C C . LYS B 1 8 ? 8.641 23.688 19.703 1 36.72 8 LYS B C 1
ATOM 1353 O O . LYS B 1 8 ? 9.664 23.922 19.062 1 36.72 8 LYS B O 1
ATOM 1358 N N . THR B 1 9 ? 9.086 23.094 20.938 1 33.91 9 THR B N 1
ATOM 1359 C CA . THR B 1 9 ? 10.219 22.281 21.344 1 33.91 9 THR B CA 1
ATOM 1360 C C . THR B 1 9 ? 10.469 21.172 20.328 1 33.91 9 THR B C 1
ATOM 1362 O O . THR B 1 9 ? 11.609 20.906 19.938 1 33.91 9 THR B O 1
ATOM 1365 N N . GLU B 1 10 ? 9.664 19.922 20.453 1 37.94 10 GLU B N 1
ATOM 1366 C CA . GLU B 1 10 ? 10.281 18.594 20.406 1 37.94 10 GLU B CA 1
ATOM 1367 C C . GLU B 1 10 ? 10.766 18.266 19 1 37.94 10 GLU B C 1
ATOM 1369 O O . GLU B 1 10 ? 10.016 18.406 18.031 1 37.94 10 GLU B O 1
ATOM 1374 N N . SER B 1 11 ? 12 18.375 18.578 1 41.22 11 SER B N 1
ATOM 1375 C CA . SER B 1 11 ? 12.906 18.031 17.484 1 41.22 11 SER B CA 1
ATOM 1376 C C . SER B 1 11 ? 12.625 16.625 16.953 1 41.22 11 SER B C 1
ATOM 1378 O O . SER B 1 11 ? 13.094 15.641 17.516 1 41.22 11 SER B O 1
ATOM 1380 N N . SER B 1 12 ? 11.508 16.141 16.719 1 50.84 12 SER B N 1
ATOM 1381 C CA . SER B 1 12 ? 11.344 14.781 16.203 1 50.84 12 SER B CA 1
ATOM 1382 C C . SER B 1 12 ? 12.414 14.445 15.172 1 50.84 12 SER B C 1
ATOM 1384 O O . SER B 1 12 ? 12.672 15.234 14.258 1 50.84 12 SER B O 1
ATOM 1386 N N . ASN B 1 13 ? 13.641 13.969 15.68 1 61 13 ASN B N 1
ATOM 1387 C CA . ASN B 1 13 ? 14.789 13.461 14.945 1 61 13 ASN B CA 1
ATOM 1388 C C . ASN B 1 13 ? 14.367 12.547 13.797 1 61 13 ASN B C 1
ATOM 1390 O O . ASN B 1 13 ? 14.625 11.344 13.828 1 61 13 ASN B O 1
ATOM 1394 N N . VAL B 1 14 ? 13.336 13 13.125 1 68.19 14 VAL B N 1
ATOM 1395 C CA . VAL B 1 14 ? 12.969 12.242 11.938 1 68.19 14 VAL B CA 1
ATOM 1396 C C . VAL B 1 14 ? 14.062 12.375 10.883 1 68.19 14 VAL B C 1
ATOM 1398 O O . VAL B 1 14 ? 14.422 13.484 10.492 1 68.19 14 VAL B O 1
ATOM 1401 N N . ALA B 1 15 ? 14.742 11.25 10.625 1 72.69 15 ALA B N 1
ATOM 1402 C CA . ALA B 1 15 ? 15.812 11.258 9.625 1 72.69 15 ALA B CA 1
ATOM 1403 C C . ALA B 1 15 ? 15.469 10.367 8.438 1 72.69 15 ALA B C 1
ATOM 1405 O O . ALA B 1 15 ? 14.961 9.258 8.617 1 72.69 15 ALA B O 1
ATOM 1406 N N . LEU B 1 16 ? 15.578 10.953 7.254 1 77.75 16 LEU B N 1
ATOM 1407 C CA . LEU B 1 16 ? 15.414 10.211 6.012 1 77.75 16 LEU B CA 1
ATOM 1408 C C . LEU B 1 16 ? 16.75 9.664 5.52 1 77.75 16 LEU B C 1
ATOM 1410 O O . LEU B 1 16 ? 17.766 10.383 5.539 1 77.75 16 LEU B O 1
ATOM 1414 N N . ARG B 1 17 ? 16.797 8.391 5.27 1 72.31 17 ARG B N 1
ATOM 1415 C CA . ARG B 1 17 ? 17.969 7.742 4.707 1 72.31 17 ARG B CA 1
ATOM 1416 C C . ARG B 1 17 ? 17.688 7.188 3.316 1 72.31 17 ARG B C 1
ATOM 1418 O O . ARG B 1 17 ? 16.828 6.309 3.156 1 72.31 17 ARG B O 1
ATOM 1425 N N . SER B 1 18 ? 18.469 7.637 2.318 1 70.62 18 SER B N 1
ATOM 1426 C CA . SER B 1 18 ? 18.266 7.273 0.919 1 70.62 18 SER B CA 1
ATOM 1427 C C . SER B 1 18 ? 19.125 6.074 0.53 1 70.62 18 SER B C 1
ATOM 1429 O O . SER B 1 18 ? 18.922 5.484 -0.533 1 70.62 18 SER B O 1
ATOM 1431 N N . SER B 1 19 ? 19.938 5.766 1.311 1 70.81 19 SER B N 1
ATOM 1432 C CA . SER B 1 19 ? 20.859 4.695 0.945 1 70.81 19 SER B CA 1
ATOM 1433 C C . SER B 1 19 ? 20.234 3.324 1.194 1 70.81 19 SER B C 1
ATOM 1435 O O . SER B 1 19 ? 20.875 2.295 0.949 1 70.81 19 SER B O 1
ATOM 1437 N N . PHE B 1 20 ? 19.094 3.312 1.512 1 80.19 20 PHE B N 1
ATOM 1438 C CA . PHE B 1 20 ? 18.5 2.043 1.912 1 80.19 20 PHE B CA 1
ATOM 1439 C C . PHE B 1 20 ? 18.25 1.153 0.7 1 80.19 20 PHE B C 1
ATOM 1441 O O . PHE B 1 20 ? 18.641 -0.017 0.694 1 80.19 20 PHE B O 1
ATOM 1448 N N . GLY B 1 21 ? 17.672 1.818 -0.312 1 85.06 21 GLY B N 1
ATOM 1449 C CA . GLY B 1 21 ? 17.422 0.926 -1.435 1 85.06 21 GLY B CA 1
ATOM 1450 C C . GLY B 1 21 ? 17.25 1.659 -2.752 1 85.06 21 GLY B C 1
ATOM 1451 O O . GLY B 1 21 ? 16.328 2.469 -2.9 1 85.06 21 GLY B O 1
ATOM 1452 N N . GLY B 1 22 ? 18.156 1.224 -3.652 1 92.31 22 GLY B N 1
ATOM 1453 C CA . GLY B 1 22 ? 17.984 1.653 -5.031 1 92.31 22 GLY B CA 1
ATOM 1454 C C . GLY B 1 22 ? 18.922 2.764 -5.441 1 92.31 22 GLY B C 1
ATOM 1455 O O . GLY B 1 22 ? 19.203 3.668 -4.652 1 92.31 22 GLY B O 1
ATOM 1456 N N . SER B 1 23 ? 19.344 2.885 -6.633 1 93 23 SER B N 1
ATOM 1457 C CA . SER B 1 23 ? 20.297 3.826 -7.203 1 93 23 SER B CA 1
ATOM 1458 C C . SER B 1 23 ? 19.625 5.133 -7.5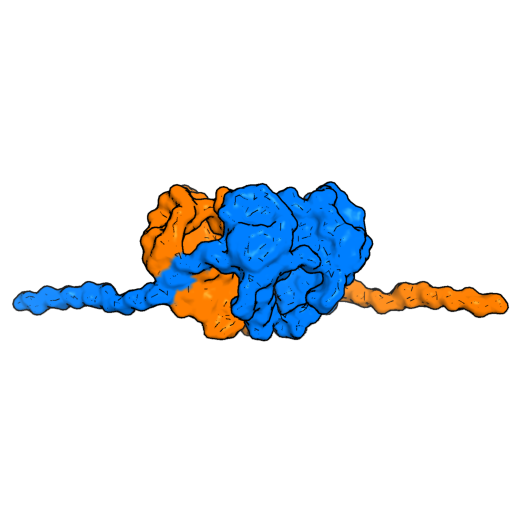98 1 93 23 SER B C 1
ATOM 1460 O O . SER B 1 23 ? 20.281 6.152 -7.797 1 93 23 SER B O 1
ATOM 1462 N N . GLY B 1 24 ? 18.328 5.035 -7.828 1 94.44 24 GLY B N 1
ATOM 1463 C CA . GLY B 1 24 ? 17.609 6.164 -8.391 1 94.44 24 GLY B CA 1
ATOM 1464 C C . GLY B 1 24 ? 17.469 6.098 -9.898 1 94.44 24 GLY B C 1
ATOM 1465 O O . GLY B 1 24 ? 16.672 6.836 -10.492 1 94.44 24 GLY B O 1
ATOM 1466 N N . THR B 1 25 ? 18.266 5.293 -10.516 1 95.94 25 THR B N 1
ATOM 1467 C CA . THR B 1 25 ? 18.141 5.043 -11.945 1 95.94 25 THR B CA 1
ATOM 1468 C C . THR B 1 25 ? 17.281 3.816 -12.211 1 95.94 25 THR B C 1
ATOM 1470 O O . THR B 1 25 ? 17.422 2.785 -11.555 1 95.94 25 THR B O 1
ATOM 1473 N N . GLU B 1 26 ? 16.391 3.965 -13.102 1 97.62 26 GLU B N 1
ATOM 1474 C CA . GLU B 1 26 ? 15.516 2.842 -13.445 1 97.62 26 GLU B CA 1
ATOM 1475 C C . GLU B 1 26 ? 16.328 1.602 -13.805 1 97.62 26 GLU B C 1
ATOM 1477 O O . GLU B 1 26 ? 17.312 1.688 -14.539 1 97.62 26 GLU B O 1
ATOM 1482 N N . GLY B 1 27 ? 16.031 0.502 -13.258 1 98.19 27 GLY B N 1
ATOM 1483 C CA . GLY B 1 27 ? 16.672 -0.781 -13.492 1 98.19 27 GLY B CA 1
ATOM 1484 C C . GLY B 1 27 ? 16.141 -1.889 -12.609 1 98.19 27 GLY B C 1
ATOM 1485 O O . GLY B 1 27 ? 15.148 -1.697 -11.891 1 98.19 27 GLY B O 1
ATOM 1486 N N . SER B 1 28 ? 16.703 -3.051 -12.68 1 98.25 28 SER B N 1
ATOM 1487 C CA . SER B 1 28 ? 16.234 -4.191 -11.906 1 98.25 28 SER B CA 1
ATOM 1488 C C . SER B 1 28 ? 17.406 -4.945 -11.266 1 98.25 28 SER B C 1
ATOM 1490 O O . SER B 1 28 ? 17.281 -6.117 -10.922 1 98.25 28 SER B O 1
ATOM 1492 N N . ALA B 1 29 ? 18.531 -4.27 -11.102 1 98.31 29 ALA B N 1
ATOM 1493 C CA . ALA B 1 29 ? 19.734 -4.918 -10.57 1 98.31 29 ALA B CA 1
ATOM 1494 C C . ALA B 1 29 ? 19.547 -5.281 -9.102 1 98.31 29 ALA B C 1
ATOM 1496 O O . ALA B 1 29 ? 19.047 -4.473 -8.312 1 98.31 29 ALA B O 1
ATOM 1497 N N . ASP B 1 30 ? 19.906 -6.504 -8.766 1 98.38 30 ASP B N 1
ATOM 1498 C CA . ASP B 1 30 ? 20.141 -6.848 -7.363 1 98.38 30 ASP B CA 1
ATOM 1499 C C . ASP B 1 30 ? 21.438 -6.219 -6.852 1 98.38 30 ASP B C 1
ATOM 1501 O O . ASP B 1 30 ? 22.328 -5.887 -7.641 1 98.38 30 ASP B O 1
ATOM 1505 N N . GLY B 1 31 ? 21.531 -6.023 -5.527 1 98.06 31 GLY B N 1
ATOM 1506 C CA . GLY B 1 31 ? 22.734 -5.43 -4.969 1 98.06 31 GLY B CA 1
ATOM 1507 C C . GLY B 1 31 ? 22.5 -4.781 -3.617 1 98.06 31 GLY B C 1
ATOM 1508 O O . GLY B 1 31 ? 21.391 -4.777 -3.105 1 98.06 31 GLY B O 1
ATOM 1509 N N . THR B 1 32 ? 23.562 -4.262 -3.055 1 96.62 32 THR B N 1
ATOM 1510 C CA . THR B 1 32 ? 23.484 -3.635 -1.739 1 96.62 32 THR B CA 1
ATOM 1511 C C . THR B 1 32 ? 23.297 -2.127 -1.867 1 96.62 32 THR B C 1
ATOM 1513 O O . THR B 1 32 ? 24.062 -1.457 -2.561 1 96.62 32 THR B O 1
ATOM 1516 N N . GLY B 1 33 ? 22.281 -1.669 -1.157 1 94.69 33 GLY B N 1
ATOM 1517 C CA . GLY B 1 33 ? 22.062 -0.231 -1.15 1 94.69 33 GLY B CA 1
ATOM 1518 C C . GLY B 1 33 ? 21.891 0.353 -2.541 1 94.69 33 GLY B C 1
ATOM 1519 O O . GLY B 1 33 ? 21.031 -0.083 -3.299 1 94.69 33 GLY B O 1
ATOM 1520 N N . THR B 1 34 ? 22.766 1.237 -2.928 1 94.62 34 THR B N 1
ATOM 1521 C CA . THR B 1 34 ? 22.625 1.973 -4.18 1 94.62 34 THR B CA 1
ATOM 1522 C C . THR B 1 34 ? 23.141 1.143 -5.352 1 94.62 34 THR B C 1
ATOM 1524 O O . THR B 1 34 ? 22.984 1.539 -6.512 1 94.62 34 THR B O 1
ATOM 1527 N N . ALA B 1 35 ? 23.656 -0.021 -5.066 1 96.81 35 ALA B N 1
ATOM 1528 C CA . ALA B 1 35 ? 24.031 -0.926 -6.152 1 96.81 35 ALA B CA 1
ATOM 1529 C C . ALA B 1 35 ? 22.797 -1.618 -6.738 1 96.81 35 ALA B C 1
ATOM 1531 O O . ALA B 1 35 ? 22.859 -2.162 -7.844 1 96.81 35 ALA B O 1
ATOM 1532 N N . ALA B 1 36 ? 21.766 -1.644 -5.984 1 97.62 36 ALA B N 1
ATOM 1533 C CA . ALA B 1 36 ? 20.5 -2.154 -6.504 1 97.62 36 ALA B CA 1
ATOM 1534 C C . ALA B 1 36 ? 19.75 -1.082 -7.297 1 97.62 36 ALA B C 1
ATOM 1536 O O . ALA B 1 36 ? 20.062 0.107 -7.184 1 97.62 36 ALA B O 1
ATOM 1537 N N . SER B 1 37 ? 18.812 -1.479 -8.109 1 98.25 37 SER B N 1
ATOM 1538 C CA . SER B 1 37 ? 17.969 -0.538 -8.836 1 98.25 37 SER B CA 1
ATOM 1539 C C . SER B 1 37 ? 16.531 -1.026 -8.898 1 98.25 37 SER B C 1
ATOM 1541 O O . SER B 1 37 ? 16.266 -2.23 -8.828 1 98.25 37 SER B O 1
ATOM 1543 N N . PHE B 1 38 ? 15.664 -0.172 -8.992 1 98.44 38 PHE B N 1
ATOM 1544 C CA . PHE B 1 38 ? 14.234 -0.387 -9.133 1 98.44 38 PHE B CA 1
ATOM 1545 C C . PHE B 1 38 ? 13.688 0.39 -10.328 1 98.44 38 PHE B C 1
ATOM 1547 O O . PHE B 1 38 ? 14.359 1.273 -10.859 1 98.44 38 PHE B O 1
ATOM 1554 N N . ASN B 1 39 ? 12.547 0.002 -10.773 1 98.75 39 ASN B N 1
ATOM 1555 C CA . ASN B 1 39 ? 11.789 0.735 -11.789 1 98.75 39 ASN B CA 1
ATOM 1556 C C . ASN B 1 39 ? 10.375 1.035 -11.32 1 98.75 39 ASN B C 1
ATOM 1558 O O . ASN B 1 39 ? 9.5 0.169 -11.383 1 98.75 39 ASN B O 1
ATOM 1562 N N . ARG B 1 40 ? 10.125 2.301 -10.789 1 98.44 40 ARG B N 1
ATOM 1563 C CA . ARG B 1 40 ? 8.844 2.84 -10.344 1 98.44 40 ARG B CA 1
ATOM 1564 C C . ARG B 1 40 ? 8.164 1.892 -9.359 1 98.44 40 ARG B C 1
ATOM 1566 O O . ARG B 1 40 ? 7.051 1.431 -9.602 1 98.44 40 ARG B O 1
ATOM 1573 N N . PRO B 1 41 ? 8.898 1.595 -8.234 1 98.5 41 PRO B N 1
ATOM 1574 C CA . PRO B 1 41 ? 8.25 0.773 -7.207 1 98.5 41 PRO B CA 1
ATOM 1575 C C . PRO B 1 41 ? 7.039 1.462 -6.578 1 98.5 41 PRO B C 1
ATOM 1577 O O . PRO B 1 41 ? 7.074 2.668 -6.32 1 98.5 41 PRO B O 1
ATOM 1580 N N . TYR B 1 42 ? 5.969 0.711 -6.336 1 98.5 42 TYR B N 1
ATOM 1581 C CA . TYR B 1 42 ? 4.746 1.316 -5.816 1 98.5 42 TYR B CA 1
ATOM 1582 C C . TYR B 1 42 ? 4.527 0.939 -4.359 1 98.5 42 TYR B C 1
ATOM 1584 O O . TYR B 1 42 ? 4.332 1.811 -3.508 1 98.5 42 TYR B O 1
ATOM 1592 N N . GLY B 1 43 ? 4.477 -0.36 -4.07 1 98.62 43 GLY B N 1
ATOM 1593 C CA . GLY B 1 43 ? 4.105 -0.828 -2.742 1 98.62 43 GLY B CA 1
ATOM 1594 C C . GLY B 1 43 ? 5.285 -1.368 -1.952 1 98.62 43 GLY B C 1
ATOM 1595 O O . GLY B 1 43 ? 6.238 -1.891 -2.529 1 98.62 43 GLY B O 1
ATOM 1596 N N . VAL B 1 44 ? 5.219 -1.287 -0.634 1 98.75 44 VAL B N 1
ATOM 1597 C CA . VAL B 1 44 ? 6.211 -1.832 0.287 1 98.75 44 VAL B CA 1
ATOM 1598 C C . VAL B 1 44 ? 5.516 -2.432 1.505 1 98.75 44 VAL B C 1
ATOM 1600 O O . VAL B 1 44 ? 4.414 -2.006 1.871 1 98.75 44 VAL B O 1
ATOM 1603 N N . ALA B 1 45 ? 6.086 -3.379 2.062 1 98.81 45 ALA B N 1
ATOM 1604 C CA . ALA B 1 45 ? 5.691 -4.008 3.322 1 98.81 45 ALA B CA 1
ATOM 1605 C C . ALA B 1 45 ? 6.914 -4.453 4.117 1 98.81 45 ALA B C 1
ATOM 1607 O O . ALA B 1 45 ? 7.992 -4.66 3.551 1 98.81 45 ALA B O 1
ATOM 1608 N N . VAL B 1 46 ? 6.746 -4.555 5.359 1 98.5 46 VAL B N 1
ATOM 1609 C CA . VAL B 1 46 ? 7.844 -4.98 6.215 1 98.5 46 VAL B CA 1
ATOM 1610 C C . VAL B 1 46 ? 7.461 -6.262 6.949 1 98.5 46 VAL B C 1
ATOM 1612 O O . VAL B 1 46 ? 6.332 -6.395 7.43 1 98.5 46 VAL B O 1
ATOM 1615 N N . SER B 1 47 ? 8.422 -7.184 7.004 1 98.62 47 SER B N 1
ATOM 1616 C CA . SER B 1 47 ? 8.172 -8.438 7.707 1 98.62 47 SER B CA 1
ATOM 1617 C C . SER B 1 47 ? 7.98 -8.211 9.203 1 98.62 47 SER B C 1
ATOM 1619 O O . SER B 1 47 ? 8.531 -7.262 9.766 1 98.62 47 SER B O 1
ATOM 1621 N N . PRO B 1 48 ? 7.227 -9.094 9.82 1 97.88 48 PRO B N 1
ATOM 1622 C CA . PRO B 1 48 ? 6.93 -8.891 11.242 1 97.88 48 PRO B CA 1
ATOM 1623 C C . PRO B 1 48 ? 8.18 -8.922 12.117 1 97.88 48 PRO B C 1
ATOM 1625 O O . PRO B 1 48 ? 8.195 -8.328 13.195 1 97.88 48 PRO B O 1
ATOM 1628 N N . ASP B 1 49 ? 9.227 -9.57 11.719 1 97.69 49 ASP B N 1
ATOM 1629 C CA . ASP B 1 49 ? 10.461 -9.633 12.484 1 97.69 49 ASP B CA 1
ATOM 1630 C C . ASP B 1 49 ? 11.375 -8.453 12.148 1 97.69 49 ASP B C 1
ATOM 1632 O O . ASP B 1 49 ? 12.5 -8.367 12.641 1 97.69 49 ASP B O 1
ATOM 1636 N N . ALA B 1 50 ? 10.953 -7.629 11.195 1 97.25 50 ALA B N 1
ATOM 1637 C CA . ALA B 1 50 ? 11.633 -6.398 10.789 1 97.25 50 ALA B CA 1
ATOM 1638 C C . ALA B 1 50 ? 12.875 -6.707 9.953 1 97.25 50 ALA B C 1
ATOM 1640 O O . ALA B 1 50 ? 13.664 -5.812 9.648 1 97.25 50 ALA B O 1
ATOM 1641 N N . GLY B 1 51 ? 12.992 -7.895 9.555 1 97.81 51 GLY B N 1
ATOM 1642 C CA . GLY B 1 51 ? 14.227 -8.281 8.891 1 97.81 51 GLY B CA 1
ATOM 1643 C C . GLY B 1 51 ? 14.195 -8.047 7.395 1 97.81 51 GLY B C 1
ATOM 1644 O O . GLY B 1 51 ? 15.242 -8.039 6.738 1 97.81 51 GLY B O 1
ATOM 1645 N N . THR B 1 52 ? 13.016 -7.922 6.84 1 98.44 52 THR B N 1
ATOM 1646 C CA . THR B 1 52 ? 12.898 -7.82 5.391 1 98.44 52 THR B CA 1
ATOM 1647 C C . THR B 1 52 ? 11.891 -6.738 5.008 1 98.44 52 THR B C 1
ATOM 1649 O O . THR B 1 52 ? 10.828 -6.633 5.613 1 98.44 52 THR B O 1
ATOM 1652 N N . VAL B 1 53 ? 12.242 -5.918 4.055 1 98.56 53 VAL B N 1
ATOM 1653 C CA . VAL B 1 53 ? 11.297 -5.055 3.352 1 98.56 53 VAL B CA 1
ATOM 1654 C C . VAL B 1 53 ? 10.977 -5.652 1.981 1 98.56 53 VAL B C 1
ATOM 1656 O O . VAL B 1 53 ? 11.883 -5.945 1.198 1 98.56 53 VAL B O 1
ATOM 1659 N N . TYR B 1 54 ? 9.719 -5.902 1.723 1 98.88 54 TYR B N 1
ATOM 1660 C CA . TYR B 1 54 ? 9.266 -6.363 0.416 1 98.88 54 TYR B CA 1
ATOM 1661 C C . TYR B 1 54 ? 8.828 -5.191 -0.453 1 98.88 54 TYR B C 1
ATOM 1663 O O . TYR B 1 54 ? 8.234 -4.23 0.044 1 98.88 54 TYR B O 1
ATOM 1671 N N . VAL B 1 55 ? 9.125 -5.277 -1.725 1 98.88 55 VAL B N 1
ATOM 1672 C CA . VAL B 1 55 ? 8.883 -4.172 -2.643 1 98.88 55 VAL B CA 1
ATOM 1673 C C . VAL B 1 55 ? 8.188 -4.688 -3.9 1 98.88 55 VAL B C 1
ATOM 1675 O O . VAL B 1 55 ? 8.672 -5.621 -4.547 1 98.88 55 VAL B O 1
ATOM 1678 N N . ALA B 1 56 ? 7.039 -4.148 -4.195 1 98.94 56 ALA B N 1
ATOM 1679 C CA . ALA B 1 56 ? 6.5 -4.312 -5.543 1 98.94 56 ALA B CA 1
ATOM 1680 C C . ALA B 1 56 ? 7.25 -3.436 -6.543 1 98.94 56 ALA B C 1
ATOM 1682 O O . ALA B 1 56 ? 6.988 -2.234 -6.645 1 98.94 56 ALA B O 1
ATOM 1683 N N . ASP B 1 57 ? 8.219 -3.992 -7.211 1 98.88 57 ASP B N 1
ATOM 1684 C CA . ASP B 1 57 ? 8.969 -3.314 -8.266 1 98.88 57 ASP B CA 1
ATOM 1685 C C . ASP B 1 57 ? 8.164 -3.24 -9.555 1 98.88 57 ASP B C 1
ATOM 1687 O O . ASP B 1 57 ? 8.453 -3.957 -10.516 1 98.88 57 ASP B O 1
ATOM 1691 N N . THR B 1 58 ? 7.23 -2.385 -9.602 1 98.88 58 THR B N 1
ATOM 1692 C CA . THR B 1 58 ? 6.008 -2.414 -10.398 1 98.88 58 THR B CA 1
ATOM 1693 C C . THR B 1 58 ? 6.336 -2.438 -11.891 1 98.88 58 THR B C 1
ATOM 1695 O O . THR B 1 58 ? 5.844 -3.293 -12.625 1 98.88 58 THR B O 1
ATOM 1698 N N . PHE B 1 59 ? 7.168 -1.613 -12.32 1 98.88 59 PHE B N 1
ATOM 1699 C CA . PHE B 1 59 ? 7.41 -1.531 -13.758 1 98.88 59 PHE B CA 1
ATOM 1700 C C . PHE B 1 59 ? 8.461 -2.551 -14.188 1 98.88 59 PHE B C 1
ATOM 1702 O O . PHE B 1 59 ? 8.734 -2.701 -15.383 1 98.88 59 PHE B O 1
ATOM 1709 N N . ASN B 1 60 ? 9.078 -3.234 -13.227 1 98.88 60 ASN B N 1
ATOM 1710 C CA . ASN B 1 60 ? 9.93 -4.379 -13.539 1 98.88 60 ASN B CA 1
ATOM 1711 C C . ASN B 1 60 ? 9.156 -5.691 -13.422 1 98.88 60 ASN B C 1
ATOM 1713 O O . ASN B 1 60 ? 9.727 -6.77 -13.625 1 98.88 60 ASN B O 1
ATOM 1717 N N . HIS B 1 61 ? 7.91 -5.605 -13 1 98.94 61 HIS B N 1
ATOM 1718 C CA . HIS B 1 61 ? 7.035 -6.766 -12.898 1 98.94 61 HIS B CA 1
ATOM 1719 C C . HIS B 1 61 ? 7.637 -7.828 -11.984 1 98.94 61 HIS B C 1
ATOM 1721 O O . HIS B 1 61 ? 7.641 -9.016 -12.32 1 98.94 61 HIS B O 1
ATOM 1727 N N . ARG B 1 62 ? 8.188 -7.383 -10.906 1 98.94 62 ARG B N 1
ATOM 1728 C CA . ARG B 1 62 ? 8.875 -8.242 -9.945 1 98.94 62 ARG B CA 1
ATOM 1729 C C . ARG B 1 62 ? 8.5 -7.867 -8.516 1 98.94 62 ARG B C 1
ATOM 1731 O O . ARG B 1 62 ? 8.109 -6.73 -8.242 1 98.94 62 ARG B O 1
ATOM 1738 N N . ILE B 1 63 ? 8.609 -8.812 -7.664 1 98.94 63 ILE B N 1
ATOM 1739 C CA . ILE B 1 63 ? 8.602 -8.609 -6.219 1 98.94 63 ILE B CA 1
ATOM 1740 C C . ILE B 1 63 ? 10.016 -8.781 -5.668 1 98.94 63 ILE B C 1
ATOM 1742 O O . ILE B 1 63 ? 10.641 -9.836 -5.859 1 98.94 63 ILE B O 1
ATOM 1746 N N . ARG B 1 64 ? 10.523 -7.711 -5 1 98.81 64 ARG B N 1
ATOM 1747 C CA . ARG B 1 64 ? 11.883 -7.672 -4.469 1 98.81 64 ARG B CA 1
ATOM 1748 C C . ARG B 1 64 ? 11.875 -7.77 -2.947 1 98.81 64 ARG B C 1
ATOM 1750 O O . ARG B 1 64 ? 10.844 -7.535 -2.309 1 98.81 64 ARG B O 1
ATOM 1757 N N . LYS B 1 65 ? 12.93 -8.172 -2.406 1 98.44 65 LYS B N 1
ATOM 1758 C CA . LYS B 1 65 ? 13.086 -8.07 -0.958 1 98.44 65 LYS B CA 1
ATOM 1759 C C . LYS B 1 65 ? 14.414 -7.406 -0.591 1 98.44 65 LYS B C 1
ATOM 1761 O O . LYS B 1 65 ? 15.43 -7.621 -1.257 1 98.44 65 LYS B O 1
ATOM 1766 N N . ILE B 1 66 ? 14.453 -6.609 0.383 1 98.25 66 ILE B N 1
ATOM 1767 C CA . ILE B 1 66 ? 15.617 -5.93 0.938 1 98.25 66 ILE B CA 1
ATOM 1768 C C . ILE B 1 66 ? 15.875 -6.422 2.359 1 98.25 66 ILE B C 1
ATOM 1770 O O . ILE B 1 66 ? 14.992 -6.359 3.215 1 98.25 66 ILE B O 1
ATOM 1774 N N . ASP B 1 67 ? 17.016 -6.945 2.576 1 97.88 67 ASP B N 1
ATOM 1775 C CA . ASP B 1 67 ? 17.453 -7.277 3.93 1 97.88 67 ASP B CA 1
ATOM 1776 C C . ASP B 1 67 ? 17.734 -6.012 4.742 1 97.88 67 ASP B C 1
ATOM 1778 O O . ASP B 1 67 ? 18.562 -5.191 4.359 1 97.88 67 ASP B O 1
ATOM 1782 N N . THR B 1 68 ? 17.094 -5.871 5.852 1 95.81 68 THR B N 1
ATOM 1783 C CA . THR B 1 68 ? 17.156 -4.602 6.57 1 95.81 68 THR B CA 1
ATOM 1784 C C . THR B 1 68 ? 18.484 -4.484 7.328 1 95.81 68 THR B C 1
ATOM 1786 O O . THR B 1 68 ? 18.875 -3.393 7.742 1 95.81 68 THR B O 1
ATOM 1789 N N . SER B 1 69 ? 19.156 -5.551 7.59 1 94.88 69 SER B N 1
ATOM 1790 C CA . SER B 1 69 ? 20.391 -5.523 8.367 1 94.88 69 SER B CA 1
ATOM 1791 C C . SER B 1 69 ? 21.562 -5.051 7.512 1 94.88 69 SER B C 1
ATOM 1793 O O . SER B 1 69 ? 22.453 -4.352 8.008 1 94.88 69 SER B O 1
ATOM 1795 N N . ASN B 1 70 ? 21.562 -5.422 6.203 1 94.38 70 ASN B N 1
ATOM 1796 C CA . ASN B 1 70 ? 22.75 -5.109 5.402 1 94.38 70 ASN B CA 1
ATOM 1797 C C . ASN B 1 70 ? 22.375 -4.383 4.113 1 94.38 70 ASN B C 1
ATOM 1799 O O . ASN B 1 70 ? 23.25 -3.994 3.338 1 94.38 70 ASN B O 1
ATOM 1803 N N . GLY B 1 71 ? 21.031 -4.242 3.826 1 94.75 71 GLY B N 1
ATOM 1804 C CA . GLY B 1 71 ? 20.578 -3.461 2.686 1 94.75 71 GLY B CA 1
ATOM 1805 C C . GLY B 1 71 ? 20.641 -4.227 1.377 1 94.75 71 GLY B C 1
ATOM 1806 O O . GLY B 1 71 ? 20.516 -3.635 0.302 1 94.75 71 GLY B O 1
ATOM 1807 N N . VAL B 1 72 ? 20.859 -5.543 1.415 1 97.69 72 VAL B N 1
ATOM 1808 C CA . VAL B 1 72 ? 20.938 -6.34 0.195 1 97.69 72 VAL B CA 1
ATOM 1809 C C . VAL B 1 72 ? 19.547 -6.516 -0.406 1 97.69 72 VAL B C 1
ATOM 1811 O O . VAL B 1 72 ? 18.625 -6.965 0.275 1 97.69 72 VAL B O 1
ATOM 1814 N N . THR B 1 73 ? 19.391 -6.098 -1.641 1 98.44 73 THR B N 1
ATOM 1815 C CA . THR B 1 73 ? 18.172 -6.305 -2.414 1 98.44 73 THR B CA 1
ATOM 1816 C C . THR B 1 73 ? 18.312 -7.52 -3.326 1 98.44 73 THR B C 1
ATOM 1818 O O . THR B 1 73 ? 19.312 -7.664 -4.027 1 98.44 73 THR B O 1
ATOM 1821 N N . THR B 1 74 ? 17.391 -8.414 -3.303 1 98.69 74 THR B N 1
ATOM 1822 C CA . THR B 1 74 ? 17.297 -9.539 -4.227 1 98.69 74 THR B CA 1
ATOM 1823 C C . THR B 1 74 ? 15.883 -9.648 -4.793 1 98.69 74 THR B C 1
ATOM 1825 O O . THR B 1 74 ? 14.961 -8.977 -4.312 1 98.69 74 THR B O 1
ATOM 1828 N N . THR B 1 75 ? 15.75 -10.43 -5.867 1 98.81 75 THR B N 1
ATOM 1829 C CA . THR B 1 75 ? 14.43 -10.695 -6.43 1 98.81 75 THR B CA 1
ATOM 1830 C C . THR B 1 75 ? 13.805 -11.922 -5.766 1 98.81 75 THR B C 1
ATOM 1832 O O . THR B 1 75 ? 14.391 -13.008 -5.77 1 98.81 75 THR B O 1
ATOM 1835 N N . LEU B 1 76 ? 12.68 -11.781 -5.207 1 98.88 76 LEU B N 1
ATOM 1836 C CA . LEU B 1 76 ? 11.953 -12.867 -4.562 1 98.88 76 LEU B CA 1
ATOM 1837 C C . LEU B 1 76 ? 11.148 -13.664 -5.586 1 98.88 76 LEU B C 1
ATOM 1839 O O . LEU B 1 76 ? 11.156 -14.898 -5.559 1 98.88 76 LEU B O 1
ATOM 1843 N N . ALA B 1 77 ? 10.445 -12.969 -6.504 1 98.94 77 ALA B N 1
ATOM 1844 C CA . ALA B 1 77 ? 9.617 -13.602 -7.52 1 98.94 77 ALA B CA 1
ATOM 1845 C C . ALA B 1 77 ? 9.367 -12.656 -8.695 1 98.94 77 ALA B C 1
ATOM 1847 O O . ALA B 1 77 ? 9.336 -11.43 -8.516 1 98.94 77 ALA B O 1
ATOM 1848 N N . GLY B 1 78 ? 9.117 -13.234 -9.805 1 98.88 78 GLY B N 1
ATOM 1849 C CA . GLY B 1 78 ? 8.773 -12.477 -11 1 98.88 78 GLY B CA 1
ATOM 1850 C C . GLY B 1 78 ? 9.781 -12.633 -12.117 1 98.88 78 GLY B C 1
ATOM 1851 O O . GLY B 1 78 ? 10.977 -12.391 -11.922 1 98.88 78 GLY B O 1
ATOM 1852 N N . SER B 1 79 ? 9.375 -12.852 -13.281 1 98.69 79 SER B N 1
ATOM 1853 C CA . SER B 1 79 ? 10.203 -13.102 -14.453 1 98.69 79 SER B CA 1
ATOM 1854 C C . SER B 1 79 ? 10.734 -11.805 -15.047 1 98.69 79 SER B C 1
ATOM 1856 O O . SER B 1 79 ? 11.68 -11.812 -15.844 1 98.69 79 SER B O 1
ATOM 1858 N N . GLY B 1 80 ? 10.008 -10.727 -14.766 1 98.69 80 GLY B N 1
ATOM 1859 C CA . GLY B 1 80 ? 10.336 -9.438 -15.367 1 98.69 80 GLY B CA 1
ATOM 1860 C C . GLY B 1 80 ? 9.547 -9.156 -16.625 1 98.69 80 GLY B C 1
ATOM 1861 O O . GLY B 1 80 ? 9.617 -8.047 -17.172 1 98.69 80 GLY B O 1
ATOM 1862 N N . THR B 1 81 ? 8.812 -10.125 -17.078 1 98.5 81 THR B N 1
ATOM 1863 C CA . THR B 1 81 ? 7.922 -9.922 -18.219 1 98.5 81 THR B CA 1
ATOM 1864 C C . THR B 1 81 ? 6.492 -9.68 -17.75 1 98.5 81 THR B C 1
ATOM 1866 O O . THR B 1 81 ? 6.031 -10.312 -16.797 1 98.5 81 THR B O 1
ATOM 1869 N N . ASN B 1 82 ? 5.805 -8.781 -18.391 1 98.56 82 ASN B N 1
ATOM 1870 C CA . ASN B 1 82 ? 4.453 -8.406 -17.969 1 98.56 82 ASN B CA 1
ATOM 1871 C C . ASN B 1 82 ? 3.422 -9.438 -18.438 1 98.56 82 ASN B C 1
ATOM 1873 O O . ASN B 1 82 ? 2.557 -9.133 -19.25 1 98.56 82 ASN B O 1
ATOM 1877 N N . THR B 1 83 ? 3.48 -10.594 -17.938 1 98.5 83 THR B N 1
ATOM 1878 C CA . THR B 1 83 ? 2.555 -11.695 -18.188 1 98.5 83 THR B CA 1
ATOM 1879 C C . THR B 1 83 ? 2.059 -12.297 -16.875 1 98.5 83 THR B C 1
ATOM 1881 O O . THR B 1 83 ? 2.111 -11.656 -15.828 1 98.5 83 THR B O 1
ATOM 1884 N N . PHE B 1 84 ? 1.485 -13.508 -17.047 1 98.62 84 PHE B N 1
ATOM 1885 C CA . PHE B 1 84 ? 0.977 -14.227 -15.875 1 98.62 84 PHE B CA 1
ATOM 1886 C C . PHE B 1 84 ? 1.532 -15.641 -15.828 1 98.62 84 PHE B C 1
ATOM 1888 O O . PHE B 1 84 ? 1.511 -16.359 -16.828 1 98.62 84 PHE B O 1
ATOM 1895 N N . ALA B 1 85 ? 1.983 -16 -14.609 1 98.75 85 ALA B N 1
ATOM 1896 C CA . ALA B 1 85 ? 2.33 -17.391 -14.336 1 98.75 85 ALA B CA 1
ATOM 1897 C C . ALA B 1 85 ? 2.471 -17.641 -12.836 1 98.75 85 ALA B C 1
ATOM 1899 O O . ALA B 1 85 ? 3.041 -16.828 -12.117 1 98.75 85 ALA B O 1
ATOM 1900 N N . ASP B 1 86 ? 1.916 -18.734 -12.383 1 98.5 86 ASP B N 1
ATOM 1901 C CA . ASP B 1 86 ? 2.33 -19.266 -11.094 1 98.5 86 ASP B CA 1
ATOM 1902 C C . ASP B 1 86 ? 3.678 -19.984 -11.195 1 98.5 86 ASP B C 1
ATOM 1904 O O . ASP B 1 86 ? 4.062 -20.438 -12.273 1 98.5 86 ASP B O 1
ATOM 1908 N N . GLY B 1 87 ? 4.367 -20.047 -10.117 1 98.81 87 GLY B N 1
ATOM 1909 C CA . GLY B 1 87 ? 5.656 -20.719 -10.117 1 98.81 87 GLY B CA 1
ATOM 1910 C C . GLY B 1 87 ? 6.598 -20.203 -9.047 1 98.81 87 GLY B C 1
ATOM 1911 O O . GLY B 1 87 ? 6.258 -19.266 -8.305 1 98.81 87 GLY B O 1
ATOM 1912 N N . THR B 1 88 ? 7.77 -20.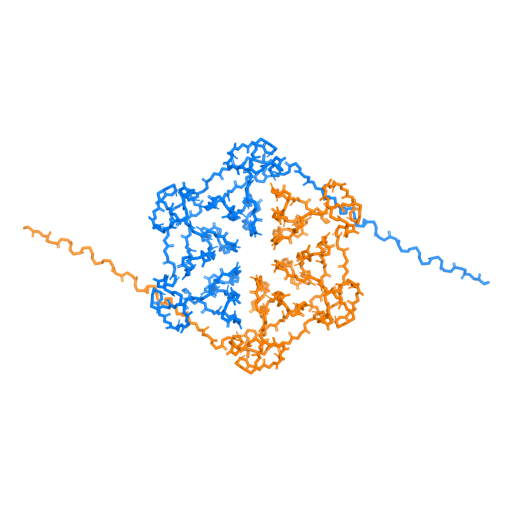766 -9 1 98.81 88 THR B N 1
ATOM 1913 C CA . THR B 1 88 ? 8.734 -20.391 -7.965 1 98.81 88 THR B CA 1
ATOM 1914 C C . THR B 1 88 ? 9.766 -19.406 -8.516 1 98.81 88 THR B C 1
ATOM 1916 O O . THR B 1 88 ? 10.328 -19.625 -9.594 1 98.81 88 THR B O 1
ATOM 1919 N N . GLY B 1 89 ? 9.992 -18.406 -7.723 1 98.5 89 GLY B N 1
ATOM 1920 C CA . GLY B 1 89 ? 11.008 -17.438 -8.117 1 98.5 89 GLY B CA 1
ATOM 1921 C C . GLY B 1 89 ? 10.727 -16.797 -9.461 1 98.5 89 GLY B C 1
ATOM 1922 O O . GLY B 1 89 ? 9.633 -16.266 -9.695 1 98.5 89 GLY B O 1
ATOM 1923 N N . THR B 1 90 ? 11.633 -16.922 -10.367 1 98.25 90 THR B N 1
ATOM 1924 C CA . THR B 1 90 ? 11.531 -16.25 -11.656 1 98.25 90 THR B CA 1
ATOM 1925 C C . THR B 1 90 ? 10.617 -17.016 -12.602 1 98.25 90 THR B C 1
ATOM 1927 O O . THR B 1 90 ? 10.312 -16.547 -13.695 1 98.25 90 THR B O 1
ATOM 1930 N N . ALA B 1 91 ? 10.133 -18.172 -12.133 1 98.75 91 ALA B N 1
ATOM 1931 C CA . ALA B 1 91 ? 9.141 -18.906 -12.922 1 98.75 91 ALA B CA 1
ATOM 1932 C C . ALA B 1 91 ? 7.762 -18.25 -12.797 1 98.75 91 ALA B C 1
ATOM 1934 O O . ALA B 1 91 ? 6.875 -18.5 -13.617 1 98.75 91 ALA B O 1
ATOM 1935 N N . ALA B 1 92 ? 7.562 -17.531 -11.781 1 98.81 92 ALA B N 1
ATOM 1936 C CA . ALA B 1 92 ? 6.336 -16.75 -11.648 1 98.81 92 ALA B CA 1
ATOM 1937 C C . ALA B 1 92 ? 6.402 -15.484 -12.5 1 98.81 92 ALA B C 1
ATOM 1939 O O . ALA B 1 92 ? 7.492 -15 -12.82 1 98.81 92 ALA B O 1
ATOM 1940 N N . SER B 1 93 ? 5.254 -14.93 -12.883 1 98.88 93 SER B N 1
ATOM 1941 C CA . SER B 1 93 ? 5.191 -13.664 -13.602 1 98.88 93 SER B CA 1
ATOM 1942 C C . SER B 1 93 ? 4.078 -12.773 -13.055 1 98.88 93 SER B C 1
ATOM 1944 O O . SER B 1 93 ? 3.037 -13.273 -12.617 1 98.88 93 SER B O 1
ATOM 1946 N N . PHE B 1 94 ? 4.27 -11.562 -13.062 1 98.88 94 PHE B N 1
ATOM 1947 C CA . PHE B 1 94 ? 3.338 -10.523 -12.641 1 98.88 94 PHE B CA 1
ATOM 1948 C C . PHE B 1 94 ? 3.16 -9.477 -13.734 1 98.88 94 PHE B C 1
ATOM 1950 O O . PHE B 1 94 ? 4.004 -9.359 -14.625 1 98.88 94 PHE B O 1
ATOM 1957 N N . ASN B 1 95 ? 2.109 -8.797 -13.688 1 98.94 95 ASN B N 1
ATOM 1958 C CA . ASN B 1 95 ? 1.833 -7.676 -14.578 1 98.94 95 ASN B CA 1
ATOM 1959 C C . ASN B 1 95 ? 1.5 -6.406 -13.797 1 98.94 95 ASN B C 1
ATOM 1961 O O . ASN B 1 95 ? 0.338 -6.16 -13.469 1 98.94 95 ASN B O 1
ATOM 1965 N N . TYR B 1 96 ? 2.529 -5.523 -13.523 1 98.81 96 TYR B N 1
ATOM 1966 C CA . TYR B 1 96 ? 2.496 -4.281 -12.766 1 98.81 96 TYR B CA 1
ATOM 1967 C C . TYR B 1 96 ? 1.988 -4.52 -11.352 1 98.81 96 TYR B C 1
ATOM 1969 O O . TYR B 1 96 ? 1.008 -3.904 -10.922 1 98.81 96 TYR B O 1
ATOM 1977 N N . PRO B 1 97 ? 2.723 -5.504 -10.617 1 98.94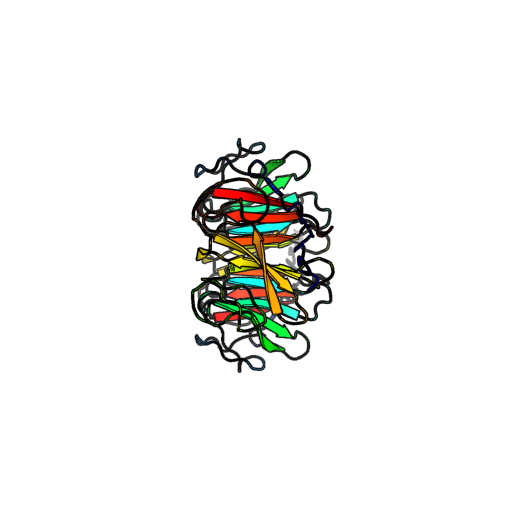 97 PRO B N 1
ATOM 1978 C CA . PRO B 1 97 ? 2.338 -5.633 -9.211 1 98.94 97 PRO B CA 1
ATOM 1979 C C . PRO B 1 97 ? 2.408 -4.309 -8.453 1 98.94 97 PRO B C 1
ATOM 1981 O O . PRO B 1 97 ? 3.324 -3.512 -8.68 1 98.94 97 PRO B O 1
ATOM 1984 N N . SER B 1 98 ? 1.476 -4.027 -7.598 1 98.56 98 SER B N 1
ATOM 1985 C CA . SER B 1 98 ? 1.356 -2.711 -6.977 1 98.56 98 SER B CA 1
ATOM 1986 C C . SER B 1 98 ? 1.444 -2.803 -5.457 1 98.56 98 SER B C 1
ATOM 1988 O O . SER B 1 98 ? 2.531 -2.693 -4.887 1 98.56 98 SER B O 1
ATOM 1990 N N . GLY B 1 99 ? 0.324 -3.186 -4.691 1 98.62 99 GLY B N 1
ATOM 1991 C CA . GLY B 1 99 ? 0.337 -3.316 -3.244 1 98.62 99 GLY B CA 1
ATOM 1992 C C . GLY B 1 99 ? 0.833 -4.668 -2.771 1 98.62 99 GLY B C 1
ATOM 1993 O O . GLY B 1 99 ? 0.632 -5.68 -3.447 1 98.62 99 GLY B O 1
ATOM 1994 N N . VAL B 1 100 ? 1.471 -4.672 -1.621 1 98.88 100 VAL B N 1
ATOM 1995 C CA . VAL B 1 100 ? 1.944 -5.898 -0.99 1 98.88 100 VAL B CA 1
ATOM 1996 C C . VAL B 1 100 ? 1.668 -5.848 0.511 1 98.88 100 VAL B C 1
ATOM 1998 O O . VAL B 1 100 ? 1.674 -4.773 1.113 1 98.88 100 VAL B O 1
ATOM 2001 N N . ALA B 1 101 ? 1.443 -6.938 1.069 1 98.75 101 ALA B N 1
ATOM 2002 C CA . ALA B 1 101 ? 1.228 -7.098 2.506 1 98.75 101 ALA B CA 1
ATOM 2003 C C . ALA B 1 101 ? 1.736 -8.453 2.988 1 98.75 101 ALA B C 1
ATOM 2005 O O . ALA B 1 101 ? 1.622 -9.453 2.277 1 98.75 101 ALA B O 1
ATOM 2006 N N . VAL B 1 102 ? 2.26 -8.484 4.094 1 98.56 102 VAL B N 1
ATOM 2007 C CA . VAL B 1 102 ? 2.826 -9.719 4.625 1 98.56 102 VAL B CA 1
ATOM 2008 C C . VAL B 1 102 ? 1.915 -10.281 5.715 1 98.56 102 VAL B C 1
ATOM 2010 O O . VAL B 1 102 ? 1.334 -9.523 6.496 1 98.56 102 VAL B O 1
ATOM 2013 N N . SER B 1 103 ? 1.844 -11.609 5.789 1 97.94 103 SER B N 1
ATOM 2014 C CA . SER B 1 103 ? 1.063 -12.273 6.828 1 97.94 103 SER B CA 1
ATOM 2015 C C . SER B 1 103 ? 1.69 -12.07 8.203 1 97.94 103 SER B C 1
ATOM 2017 O O . SER B 1 103 ? 2.891 -11.805 8.312 1 97.94 103 SER B O 1
ATOM 2019 N N . PRO B 1 104 ? 0.857 -12.18 9.195 1 97.38 104 PRO B N 1
ATOM 2020 C CA . PRO B 1 104 ? 1.362 -11.914 10.539 1 97.38 104 PRO B CA 1
ATOM 2021 C C . PRO B 1 104 ? 2.502 -12.852 10.938 1 97.38 104 PRO B C 1
ATOM 2023 O O . PRO B 1 104 ? 3.373 -12.469 11.727 1 97.38 104 PRO B O 1
ATOM 2026 N N . ASP B 1 105 ? 2.543 -14.055 10.422 1 97.5 105 ASP B N 1
ATOM 2027 C CA . ASP B 1 105 ? 3.605 -15 10.75 1 97.5 105 ASP B CA 1
ATOM 2028 C C . ASP B 1 105 ? 4.82 -14.805 9.852 1 97.5 105 ASP B C 1
ATOM 2030 O O . ASP B 1 105 ? 5.84 -15.477 10.008 1 97.5 105 ASP B O 1
ATOM 2034 N N . GLY B 1 106 ? 4.691 -13.961 8.875 1 98.5 106 GLY B N 1
ATOM 2035 C CA . GLY B 1 106 ? 5.793 -13.625 7.988 1 98.5 106 GLY B CA 1
ATOM 2036 C C . GLY B 1 106 ? 6.004 -14.641 6.883 1 98.5 106 GLY B C 1
ATOM 2037 O O . GLY B 1 106 ? 6.914 -14.5 6.062 1 98.5 106 GLY B O 1
ATOM 2038 N N . GLY B 1 107 ? 5.16 -15.602 6.785 1 98.56 107 GLY B N 1
ATOM 2039 C CA . GLY B 1 107 ? 5.41 -16.719 5.883 1 98.56 107 GLY B CA 1
ATOM 2040 C C . GLY B 1 107 ? 4.828 -16.5 4.5 1 98.56 107 GLY B C 1
ATOM 2041 O O . GLY B 1 107 ? 5.188 -17.203 3.553 1 98.56 107 GLY B O 1
ATOM 2042 N N . THR B 1 108 ? 3.881 -15.586 4.367 1 98.38 108 THR B N 1
ATOM 2043 C CA . THR B 1 108 ? 3.201 -15.359 3.096 1 98.38 108 THR B CA 1
ATOM 2044 C C . THR B 1 108 ? 3.162 -13.875 2.758 1 98.38 108 THR B C 1
ATOM 2046 O O . THR B 1 108 ? 2.895 -13.039 3.627 1 98.38 108 THR B O 1
ATOM 2049 N N . LEU B 1 109 ? 3.496 -13.555 1.546 1 98.81 109 LEU B N 1
ATOM 2050 C CA . LEU B 1 109 ? 3.316 -12.219 0.993 1 98.81 109 LEU B CA 1
ATOM 2051 C C . LEU B 1 109 ? 2.146 -12.188 0.016 1 98.81 109 LEU B C 1
ATOM 2053 O O . LEU B 1 109 ? 2.049 -13.039 -0.872 1 98.81 109 LEU B O 1
ATOM 2057 N N . TYR B 1 110 ? 1.265 -11.273 0.196 1 98.56 110 TYR B N 1
ATOM 2058 C CA . TYR B 1 110 ? 0.15 -11.055 -0.718 1 98.56 110 TYR B CA 1
ATOM 2059 C C . TYR B 1 110 ? 0.439 -9.891 -1.657 1 98.56 110 TYR B C 1
ATOM 2061 O O . TYR B 1 110 ? 1.009 -8.875 -1.244 1 98.56 110 TYR B O 1
ATOM 2069 N N . VAL B 1 111 ? 0.06 -10.039 -2.883 1 98.88 111 VAL B N 1
ATOM 2070 C CA . VAL B 1 111 ? 0.401 -9.07 -3.914 1 98.88 111 VAL B CA 1
ATOM 2071 C C . VAL B 1 111 ? -0.836 -8.742 -4.75 1 98.88 111 VAL B C 1
ATOM 2073 O O . VAL B 1 111 ? -1.521 -9.648 -5.23 1 98.88 111 VAL B O 1
ATOM 2076 N N . ALA B 1 112 ? -1.174 -7.492 -4.844 1 98.75 112 ALA B N 1
ATOM 2077 C CA . ALA B 1 112 ? -2.135 -7.055 -5.855 1 98.75 112 ALA B CA 1
ATOM 2078 C C . ALA B 1 112 ? -1.504 -7.047 -7.242 1 98.75 112 ALA B C 1
ATOM 2080 O O . ALA B 1 112 ? -0.676 -6.188 -7.551 1 98.75 112 ALA B O 1
ATOM 2081 N N . ASP B 1 113 ? -1.836 -7.996 -8.07 1 98.75 113 ASP B N 1
ATOM 2082 C CA . ASP B 1 113 ? -1.326 -8.141 -9.43 1 98.75 113 ASP B CA 1
ATOM 2083 C C . ASP B 1 113 ? -2.209 -7.398 -10.43 1 98.75 113 ASP B C 1
ATOM 2085 O O . ASP B 1 113 ? -3.09 -7.996 -11.055 1 98.75 113 ASP B O 1
ATOM 2089 N N . PHE B 1 114 ? -1.993 -6.137 -10.656 1 98.5 114 PHE B N 1
ATOM 2090 C CA . PHE B 1 114 ? -2.92 -5.121 -11.141 1 98.5 114 PHE B CA 1
ATOM 2091 C C . PHE B 1 114 ? -3.535 -5.543 -12.469 1 98.5 114 PHE B C 1
ATOM 2093 O O . PHE B 1 114 ? -4.742 -5.77 -12.562 1 98.5 114 PHE B O 1
ATOM 2100 N N . TYR B 1 115 ? -2.723 -5.711 -13.477 1 98.5 115 TYR B N 1
ATOM 2101 C CA . TYR B 1 115 ? -3.291 -5.934 -14.805 1 98.5 115 TYR B CA 1
ATOM 2102 C C . TYR B 1 115 ? -3.631 -7.406 -15.008 1 98.5 115 TYR B C 1
ATOM 2104 O O . TYR B 1 115 ? -4.297 -7.766 -15.984 1 98.5 115 TYR B O 1
ATOM 2112 N N . ASN B 1 116 ? -3.199 -8.297 -14.102 1 98.5 116 ASN B N 1
ATOM 2113 C CA . ASN B 1 116 ? -3.65 -9.68 -14.141 1 98.5 116 ASN B CA 1
ATOM 2114 C C . ASN B 1 116 ? -4.961 -9.867 -13.391 1 98.5 116 ASN B C 1
ATOM 2116 O O . ASN B 1 116 ? -5.535 -10.961 -13.391 1 98.5 116 ASN B O 1
ATOM 2120 N N . GLN B 1 117 ? -5.391 -8.766 -12.742 1 97.5 117 GLN B N 1
ATOM 2121 C CA . GLN B 1 117 ? -6.664 -8.773 -12.031 1 97.5 117 GLN B CA 1
ATOM 2122 C C . GLN B 1 117 ? -6.727 -9.906 -11.016 1 97.5 117 GLN B C 1
ATOM 2124 O O . GLN B 1 117 ? -7.715 -10.641 -10.953 1 97.5 117 GLN B O 1
ATOM 2129 N N . ARG B 1 118 ? -5.711 -10.062 -10.266 1 97.31 118 ARG B N 1
ATOM 2130 C CA . ARG B 1 118 ? -5.582 -11.164 -9.312 1 97.31 118 ARG B CA 1
ATOM 2131 C C . ARG B 1 118 ? -4.902 -10.703 -8.031 1 97.31 118 ARG B C 1
ATOM 2133 O O . ARG B 1 118 ? -4.109 -9.766 -8.039 1 97.31 118 ARG B O 1
ATOM 2140 N N . ILE B 1 119 ? -5.207 -11.32 -6.977 1 97.38 119 ILE B N 1
ATOM 2141 C CA . ILE B 1 119 ? -4.434 -11.297 -5.742 1 97.38 119 ILE B CA 1
ATOM 2142 C C . ILE B 1 119 ? -3.586 -12.562 -5.645 1 97.38 119 ILE B C 1
ATOM 2144 O O . ILE B 1 119 ? -4.113 -13.68 -5.672 1 97.38 119 ILE B O 1
ATOM 2148 N N . ARG B 1 120 ? -2.248 -12.352 -5.547 1 98.12 120 ARG B N 1
ATOM 2149 C CA . ARG B 1 120 ? -1.296 -13.461 -5.527 1 98.12 120 ARG B CA 1
ATOM 2150 C C . ARG B 1 120 ? -0.771 -13.703 -4.113 1 98.12 120 ARG B C 1
ATOM 2152 O O . ARG B 1 120 ? -0.809 -12.805 -3.27 1 98.12 120 ARG B O 1
ATOM 2159 N N . LYS B 1 121 ? -0.317 -14.891 -3.906 1 97.5 121 LYS B N 1
ATOM 2160 C CA . LYS B 1 121 ? 0.386 -15.273 -2.688 1 97.5 121 LYS B CA 1
ATOM 2161 C C . LYS B 1 121 ? 1.797 -15.766 -2.998 1 97.5 121 LYS B C 1
ATOM 2163 O O . LYS B 1 121 ? 1.995 -16.547 -3.926 1 97.5 121 LYS B O 1
ATOM 2168 N N . ILE B 1 122 ? 2.691 -15.359 -2.227 1 98.88 122 ILE B N 1
ATOM 2169 C CA . ILE B 1 122 ? 4.082 -15.781 -2.371 1 98.88 122 ILE B CA 1
ATOM 2170 C C . ILE B 1 122 ? 4.582 -16.359 -1.053 1 98.88 122 ILE B C 1
ATOM 2172 O O . ILE B 1 122 ? 4.465 -15.727 -0.002 1 98.88 122 ILE B O 1
ATOM 2176 N N . ASP B 1 123 ? 5.078 -17.562 -1.074 1 98.88 123 ASP B N 1
ATOM 2177 C CA . ASP 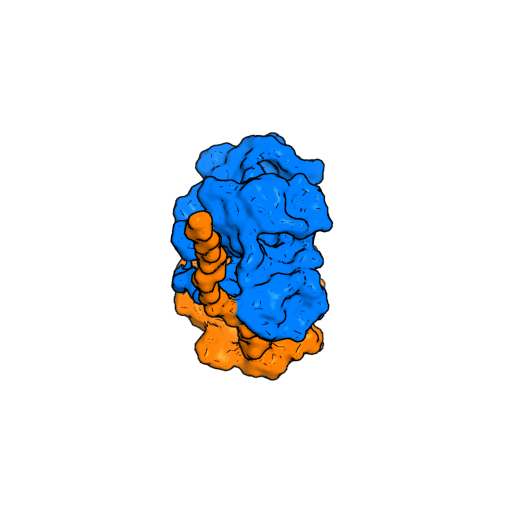B 1 123 ? 5.844 -18.062 0.059 1 98.88 123 ASP B CA 1
ATOM 2178 C C . ASP B 1 123 ? 7.145 -17.281 0.237 1 98.88 123 ASP B C 1
ATOM 2180 O O . ASP B 1 123 ? 7.973 -17.234 -0.674 1 98.88 123 ASP B O 1
ATOM 2184 N N . THR B 1 124 ? 7.336 -16.703 1.383 1 98.75 124 THR B N 1
ATOM 2185 C CA . THR B 1 124 ? 8.438 -15.766 1.552 1 98.75 124 THR B CA 1
ATOM 2186 C C . THR B 1 124 ? 9.766 -16.5 1.69 1 98.75 124 THR B C 1
ATOM 2188 O O . THR B 1 124 ? 10.836 -15.898 1.584 1 98.75 124 THR B O 1
ATOM 2191 N N . SER B 1 125 ? 9.773 -17.781 1.916 1 98.44 125 SER B N 1
ATOM 2192 C CA . SER B 1 125 ? 11 -18.547 2.111 1 98.44 125 SER B CA 1
ATOM 2193 C C . SER B 1 125 ? 11.641 -18.922 0.778 1 98.44 125 SER B C 1
ATOM 2195 O O . SER B 1 125 ? 12.867 -18.922 0.65 1 98.44 125 SER B O 1
ATOM 2197 N N . ASP B 1 126 ? 10.773 -19.188 -0.288 1 98.25 126 ASP B N 1
ATOM 2198 C CA . ASP B 1 126 ? 11.383 -19.688 -1.513 1 98.25 126 ASP B CA 1
ATOM 2199 C C . ASP B 1 126 ? 10.828 -18.969 -2.74 1 98.25 126 ASP B C 1
ATOM 2201 O O . ASP B 1 126 ? 11.25 -19.234 -3.867 1 98.25 126 ASP B O 1
ATOM 2205 N N . GLY B 1 127 ? 9.797 -18.109 -2.535 1 98.75 127 GLY B N 1
ATOM 2206 C CA . GLY B 1 127 ? 9.258 -17.344 -3.643 1 98.75 127 GLY B CA 1
ATOM 2207 C C . GLY B 1 127 ? 8.195 -18.094 -4.43 1 98.75 127 GLY B C 1
ATOM 2208 O O . GLY B 1 127 ? 7.805 -17.656 -5.52 1 98.75 127 GLY B O 1
ATOM 2209 N N . ASP B 1 128 ? 7.777 -19.219 -3.902 1 98.88 128 ASP B N 1
ATOM 2210 C CA . ASP B 1 128 ? 6.695 -19.922 -4.59 1 98.88 128 ASP B CA 1
ATOM 2211 C C . ASP B 1 128 ? 5.43 -19.062 -4.629 1 98.88 128 ASP B C 1
ATOM 2213 O O . ASP B 1 128 ? 4.926 -18.641 -3.584 1 98.88 128 ASP B O 1
ATOM 2217 N N . THR B 1 129 ? 4.965 -18.781 -5.852 1 98.81 129 THR B N 1
ATOM 2218 C CA . THR B 1 129 ? 3.855 -17.859 -6.094 1 98.81 129 THR B CA 1
ATOM 2219 C C . THR B 1 129 ? 2.648 -18.609 -6.652 1 98.81 129 THR B C 1
ATOM 2221 O O . THR B 1 129 ? 2.771 -19.359 -7.617 1 98.81 129 THR B O 1
ATOM 2224 N N . THR B 1 130 ? 1.517 -18.469 -6.016 1 98 130 THR B N 1
ATOM 2225 C CA . THR B 1 130 ? 0.233 -18.984 -6.477 1 98 130 THR B CA 1
ATOM 2226 C C . THR B 1 130 ? -0.823 -17.891 -6.477 1 98 130 THR B C 1
ATOM 2228 O O . THR B 1 130 ? -0.537 -16.75 -6.109 1 98 130 THR B O 1
ATOM 2231 N N . THR B 1 131 ? -1.995 -18.203 -7 1 96.56 131 THR B N 1
ATOM 2232 C CA . THR B 1 131 ? -3.086 -17.234 -7.043 1 96.56 131 THR B CA 1
ATOM 2233 C C . THR B 1 131 ? -4.059 -17.469 -5.891 1 96.56 131 THR B C 1
ATOM 2235 O O . THR B 1 131 ? -4.574 -18.578 -5.723 1 96.56 131 THR B O 1
ATOM 2238 N N . LEU B 1 132 ? -4.277 -16.469 -5.113 1 95 132 LEU B N 1
ATOM 2239 C CA . LEU B 1 132 ? -5.242 -16.547 -4.02 1 95 132 LEU B CA 1
ATOM 2240 C C . LEU B 1 132 ? -6.668 -16.375 -4.539 1 95 132 LEU B C 1
ATOM 2242 O O . LEU B 1 132 ? -7.551 -17.172 -4.195 1 95 132 LEU B O 1
ATOM 2246 N N . ALA B 1 133 ? -6.879 -15.336 -5.375 1 93.94 133 ALA B N 1
ATOM 2247 C CA . ALA B 1 133 ? -8.211 -15.008 -5.883 1 93.94 133 ALA B CA 1
ATOM 2248 C C . ALA B 1 133 ? -8.117 -14.211 -7.184 1 93.94 133 ALA B C 1
ATOM 2250 O O . ALA B 1 133 ? -7.176 -13.438 -7.383 1 93.94 133 ALA B O 1
ATOM 2251 N N . GLY B 1 134 ? -9.164 -14.305 -7.945 1 94.06 134 GLY B N 1
ATOM 2252 C CA . GLY B 1 134 ? -9.266 -13.57 -9.195 1 94.06 134 GLY B CA 1
ATOM 2253 C C . GLY B 1 134 ? -9.164 -14.461 -10.422 1 94.06 134 GLY B C 1
ATOM 2254 O O . GLY B 1 134 ? -8.234 -15.258 -10.539 1 94.06 134 GLY B O 1
ATOM 2255 N N . SER B 1 135 ? -9.945 -14.273 -11.352 1 91.75 135 SER B N 1
ATOM 2256 C CA . SER B 1 135 ? -10.039 -15.078 -12.562 1 91.75 135 SER B CA 1
ATOM 2257 C C . SER B 1 135 ? -9.031 -14.625 -13.609 1 91.75 135 SER B C 1
ATOM 2259 O O . SER B 1 135 ? -8.758 -15.352 -14.57 1 91.75 135 SER B O 1
ATOM 2261 N N . GLY B 1 136 ? -8.586 -13.414 -13.445 1 94.88 136 GLY B N 1
ATOM 2262 C CA . GLY B 1 136 ? -7.754 -12.805 -14.461 1 94.88 136 GLY B CA 1
ATOM 2263 C C . GLY B 1 136 ? -8.539 -11.969 -15.461 1 94.88 136 GLY B C 1
ATOM 2264 O O . GLY B 1 136 ? -7.957 -11.227 -16.25 1 94.88 136 GLY B O 1
ATOM 2265 N N . THR B 1 137 ? -9.82 -12.125 -15.422 1 93.69 137 THR B N 1
ATOM 2266 C CA . THR B 1 137 ? -10.68 -11.328 -16.281 1 93.69 137 THR B CA 1
ATOM 2267 C C . THR B 1 137 ? -11.148 -10.062 -15.578 1 93.69 137 THR B C 1
ATOM 2269 O O . THR B 1 137 ? -11.617 -10.125 -14.438 1 93.69 137 THR B O 1
ATOM 2272 N N . TYR B 1 138 ? -10.938 -8.977 -16.219 1 94.12 138 TYR B N 1
ATOM 2273 C CA . TYR B 1 138 ? -11.422 -7.691 -15.711 1 94.12 138 TYR B CA 1
ATOM 2274 C C . TYR B 1 138 ? -12.914 -7.75 -15.422 1 94.12 138 TYR B C 1
ATOM 2276 O O . TYR B 1 138 ? -13.703 -8.156 -16.266 1 94.12 138 TYR B O 1
ATOM 2284 N N . GLY B 1 139 ? -13.25 -7.383 -14.164 1 91.94 139 GLY B N 1
ATOM 2285 C CA . GLY B 1 139 ? -14.672 -7.395 -13.859 1 91.94 139 GLY B CA 1
ATOM 2286 C C . GLY B 1 139 ? -14.969 -7.242 -12.375 1 91.94 139 GLY B C 1
ATOM 2287 O O . GLY B 1 139 ? -14.133 -6.742 -11.625 1 91.94 139 GLY B O 1
ATOM 2288 N N . PHE B 1 140 ? -16.141 -7.488 -12.086 1 91.19 140 PHE B N 1
ATOM 2289 C CA . PHE B 1 140 ? -16.656 -7.453 -10.719 1 91.19 140 PHE B CA 1
ATOM 2290 C C . PHE B 1 140 ? -17.531 -8.672 -10.438 1 91.19 140 PHE B C 1
ATOM 2292 O O . PHE B 1 140 ? -18.656 -8.75 -10.922 1 91.19 140 PHE B O 1
ATOM 2299 N N . ALA B 1 141 ? -16.984 -9.547 -9.68 1 89.44 141 ALA B N 1
ATOM 2300 C CA . ALA B 1 141 ? -17.719 -10.734 -9.273 1 89.44 141 ALA B CA 1
ATOM 2301 C C . ALA B 1 141 ? -17.219 -11.266 -7.93 1 89.44 141 ALA B C 1
ATOM 2303 O O . ALA B 1 141 ? -16.016 -11.359 -7.707 1 89.44 141 ALA B O 1
ATOM 2304 N N . ASP B 1 142 ? -18.141 -11.539 -7.113 1 86.94 142 ASP B N 1
ATOM 2305 C CA . ASP B 1 142 ? -17.797 -12.32 -5.926 1 86.94 142 ASP B CA 1
ATOM 2306 C C . ASP B 1 142 ? -17.625 -13.797 -6.273 1 86.94 142 ASP B C 1
ATOM 2308 O O . ASP B 1 142 ? -18.109 -14.266 -7.309 1 86.94 142 ASP B O 1
ATOM 2312 N N . GLY B 1 143 ? -16.875 -14.484 -5.422 1 83 143 GLY B N 1
ATOM 2313 C CA . GLY B 1 143 ? -16.656 -15.906 -5.648 1 83 143 GLY B CA 1
ATOM 2314 C C . GLY B 1 143 ? -15.516 -16.469 -4.824 1 83 143 GLY B C 1
ATOM 2315 O O . GLY B 1 143 ? -14.844 -15.742 -4.098 1 83 143 GLY B O 1
ATOM 2316 N N . THR B 1 144 ? -15.414 -17.734 -4.98 1 81.06 144 THR B N 1
ATOM 2317 C CA . THR B 1 144 ? -14.328 -18.422 -4.289 1 81.06 144 THR B CA 1
ATOM 2318 C C . THR B 1 144 ? -13.094 -18.516 -5.188 1 81.06 144 THR B C 1
ATOM 2320 O O . THR B 1 144 ? -13.203 -18.938 -6.344 1 81.06 144 THR B O 1
ATOM 2323 N N . GLY B 1 145 ? -12.023 -18.062 -4.617 1 81.44 145 GLY B N 1
ATOM 2324 C CA . GLY B 1 145 ? -10.758 -18.188 -5.316 1 81.44 145 GLY B CA 1
ATOM 2325 C C . GLY B 1 145 ? -10.766 -17.562 -6.699 1 81.44 145 GLY B C 1
ATOM 2326 O O . GLY B 1 145 ? -11.094 -16.375 -6.844 1 81.44 145 GLY B O 1
ATOM 2327 N N . THR B 1 146 ? -10.625 -18.391 -7.684 1 84.69 146 THR B N 1
ATOM 2328 C CA . THR B 1 146 ? -10.445 -17.891 -9.039 1 84.69 146 THR B CA 1
ATOM 2329 C C . THR B 1 146 ? -11.789 -17.641 -9.711 1 84.69 146 THR B C 1
ATOM 2331 O O . THR B 1 146 ? -11.852 -17.172 -10.852 1 84.69 146 THR B O 1
ATOM 2334 N N . ALA B 1 147 ? -12.859 -17.875 -8.953 1 87.25 147 ALA B N 1
ATOM 2335 C CA . ALA B 1 147 ? -14.18 -17.531 -9.477 1 87.25 147 ALA B CA 1
ATOM 2336 C C . ALA B 1 147 ? -14.461 -16.047 -9.281 1 87.25 147 ALA B C 1
ATOM 2338 O O . ALA B 1 147 ? -15.367 -15.492 -9.914 1 87.25 147 ALA B O 1
ATOM 2339 N N . ALA B 1 148 ? -13.758 -15.445 -8.445 1 88.38 148 ALA B N 1
ATOM 2340 C CA . ALA B 1 148 ? -13.898 -14.008 -8.219 1 88.38 148 ALA B CA 1
ATOM 2341 C C . ALA B 1 148 ? -13.234 -13.211 -9.344 1 88.38 148 ALA B C 1
ATOM 2343 O O . ALA B 1 148 ? -12.344 -13.719 -10.023 1 88.38 148 ALA B O 1
ATOM 2344 N N . SER B 1 149 ? -13.703 -12.023 -9.555 1 92.56 149 SER B N 1
ATOM 2345 C CA . SER B 1 149 ? -13.062 -11.109 -10.5 1 92.56 149 SER B CA 1
ATOM 2346 C C . SER B 1 149 ? -12.758 -9.766 -9.852 1 92.56 149 SER B C 1
ATOM 2348 O O . SER B 1 149 ? -13.523 -9.289 -9.008 1 92.56 149 SER B O 1
ATOM 2350 N N . PHE B 1 150 ? -11.688 -9.219 -10.242 1 93.81 150 PHE B N 1
ATOM 2351 C CA . PHE B 1 150 ? -11.266 -7.898 -9.797 1 93.81 150 PHE B CA 1
ATOM 2352 C C . PHE B 1 150 ? -11.164 -6.934 -10.969 1 93.81 150 PHE B C 1
ATOM 2354 O O . PHE B 1 150 ? -11.062 -7.359 -12.125 1 93.81 150 PHE B O 1
ATOM 2361 N N . ALA B 1 151 ? -11.227 -5.656 -10.656 1 95.19 151 ALA B N 1
ATOM 2362 C CA . ALA B 1 151 ? -10.883 -4.609 -11.609 1 95.19 151 ALA B CA 1
ATOM 2363 C C . ALA B 1 151 ? -9.844 -3.654 -11.031 1 95.19 151 ALA B C 1
ATOM 2365 O O . ALA B 1 151 ? -10.188 -2.711 -10.312 1 95.19 151 ALA B O 1
ATOM 2366 N N . GLY B 1 152 ? -8.555 -3.918 -11.352 1 96.69 152 GLY B N 1
ATOM 2367 C CA . GLY B 1 152 ? -7.453 -3.053 -10.977 1 96.69 152 GLY B CA 1
ATOM 2368 C C . GLY B 1 152 ? -7.16 -3.07 -9.492 1 96.69 152 GLY B C 1
ATOM 2369 O O . GLY B 1 152 ? -7.273 -2.043 -8.82 1 96.69 152 GLY B O 1
ATOM 2370 N N . PRO B 1 153 ? -6.93 -4.262 -8.906 1 97.44 153 PRO B N 1
ATOM 2371 C CA . PRO B 1 153 ? -6.477 -4.254 -7.516 1 97.44 153 PRO B CA 1
ATOM 2372 C C . PRO B 1 153 ? -5.152 -3.514 -7.328 1 97.44 153 PRO B C 1
ATOM 2374 O O . PRO B 1 153 ? -4.184 -3.787 -8.039 1 97.44 153 PRO B O 1
ATOM 2377 N N . THR B 1 154 ? -5.098 -2.559 -6.418 1 98.38 154 THR B N 1
ATOM 2378 C CA . THR B 1 154 ? -3.912 -1.728 -6.234 1 98.38 154 THR B CA 1
ATOM 2379 C C . THR B 1 154 ? -3.338 -1.904 -4.832 1 98.38 154 THR B C 1
ATOM 2381 O O . THR B 1 154 ? -2.119 -1.874 -4.648 1 98.38 154 THR B O 1
ATOM 2384 N N . GLY B 1 155 ? -4.141 -1.942 -3.803 1 98.5 155 GLY B N 1
ATOM 2385 C CA . GLY B 1 155 ? -3.703 -2.088 -2.424 1 98.5 155 GLY B CA 1
ATOM 2386 C C . GLY B 1 155 ? -4.207 -3.361 -1.77 1 98.5 155 GLY B C 1
ATOM 2387 O O . GLY B 1 155 ? -5.32 -3.812 -2.049 1 98.5 155 GLY B O 1
ATOM 2388 N N . VAL B 1 156 ? -3.4 -3.922 -0.891 1 98.56 156 VAL B N 1
ATOM 2389 C CA . VAL B 1 156 ? -3.789 -5.078 -0.088 1 98.56 156 VAL B CA 1
ATOM 2390 C C . VAL B 1 156 ? -3.318 -4.887 1.353 1 98.56 156 VAL B C 1
ATOM 2392 O O . VAL B 1 156 ? -2.275 -4.273 1.596 1 98.56 156 VAL B O 1
ATOM 2395 N N . ALA B 1 157 ? -4.031 -5.383 2.213 1 98.5 157 ALA B N 1
ATOM 2396 C CA . ALA B 1 157 ? -3.689 -5.434 3.633 1 98.5 157 ALA B CA 1
ATOM 2397 C C . ALA B 1 157 ? -4.195 -6.727 4.27 1 98.5 157 ALA B C 1
ATOM 2399 O O . ALA B 1 157 ? -5.297 -7.184 3.965 1 98.5 157 ALA B O 1
ATOM 2400 N N . MET B 1 158 ? -3.436 -7.281 5.062 1 97.44 158 MET B N 1
ATOM 2401 C CA . MET B 1 158 ? -3.781 -8.508 5.773 1 97.44 158 MET B CA 1
ATOM 2402 C C . MET B 1 158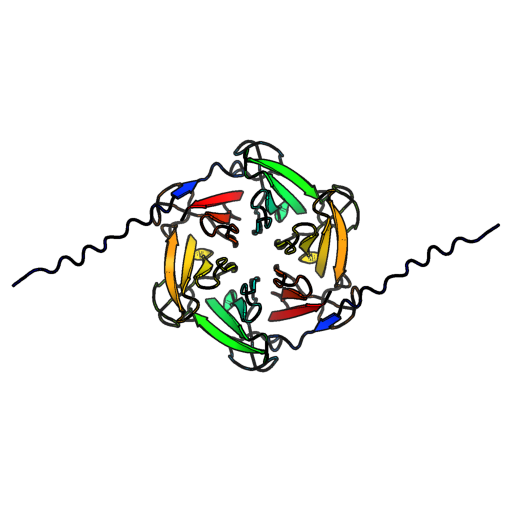 ? -4.25 -8.195 7.191 1 97.44 158 MET B C 1
ATOM 2404 O O . MET B 1 158 ? -3.627 -7.402 7.898 1 97.44 158 MET B O 1
ATOM 2408 N N . SER B 1 159 ? -5.32 -8.844 7.578 1 96.69 159 SER B N 1
ATOM 2409 C CA . SER B 1 159 ? -5.789 -8.711 8.953 1 96.69 159 SER B CA 1
ATOM 2410 C C . SER B 1 159 ? -4.801 -9.328 9.938 1 96.69 159 SER B C 1
ATOM 2412 O O . SER B 1 159 ? -4.07 -10.258 9.594 1 96.69 159 SER B O 1
ATOM 2414 N N . PRO B 1 160 ? -4.84 -8.812 11.133 1 96.62 160 PRO B N 1
ATOM 2415 C CA . PRO B 1 160 ? -3.83 -9.266 12.094 1 96.62 160 PRO B CA 1
ATOM 2416 C C . PRO B 1 160 ? -3.982 -10.742 12.453 1 96.62 160 PRO B C 1
ATOM 2418 O O . PRO B 1 160 ? -3.025 -11.375 12.914 1 96.62 160 PRO B O 1
ATOM 2421 N N . ASN B 1 161 ? -5.152 -11.328 12.305 1 94.75 161 ASN B N 1
ATOM 2422 C CA . ASN B 1 161 ? -5.336 -12.742 12.609 1 94.75 161 ASN B CA 1
ATOM 2423 C C . ASN B 1 161 ? -4.98 -13.625 11.422 1 94.75 161 ASN B C 1
ATOM 2425 O O . ASN B 1 161 ? -5.02 -14.852 11.523 1 94.75 161 ASN B O 1
ATOM 2429 N N . GLY B 1 162 ? -4.703 -13 10.258 1 95.25 162 GLY B N 1
ATOM 2430 C CA . GLY B 1 162 ? -4.234 -13.727 9.094 1 95.25 162 GLY B CA 1
ATOM 2431 C C . GLY B 1 162 ? -5.359 -14.367 8.297 1 95.25 162 GLY B C 1
ATOM 2432 O O . GLY B 1 162 ? -5.109 -15.211 7.426 1 95.25 162 GLY B O 1
ATOM 2433 N N . MET B 1 163 ? -6.605 -13.922 8.469 1 93.19 163 MET B N 1
ATOM 2434 C CA . MET B 1 163 ? -7.723 -14.664 7.891 1 93.19 163 MET B CA 1
ATOM 2435 C C . MET B 1 163 ? -8.367 -13.883 6.754 1 93.19 163 MET B C 1
ATOM 2437 O O . MET B 1 163 ? -9.133 -14.43 5.969 1 93.19 163 MET B O 1
ATOM 2441 N N . THR B 1 164 ? -8.07 -12.602 6.699 1 94.25 164 THR B N 1
ATOM 2442 C CA . THR B 1 164 ? -8.734 -11.766 5.707 1 94.25 164 THR B CA 1
ATOM 2443 C C . THR B 1 164 ? -7.734 -10.859 5 1 94.25 164 THR B C 1
ATOM 2445 O O . THR B 1 164 ? -6.898 -10.227 5.648 1 94.25 164 THR B O 1
ATOM 2448 N N . VAL B 1 165 ? -7.766 -10.828 3.705 1 96 165 VAL B N 1
ATOM 2449 C CA . VAL B 1 165 ? -7.066 -9.836 2.893 1 96 165 VAL B CA 1
ATOM 2450 C C . VAL B 1 165 ? -8.055 -8.789 2.389 1 96 165 VAL B C 1
ATOM 2452 O O . VAL B 1 165 ? -9.062 -9.125 1.755 1 96 165 VAL B O 1
ATOM 2455 N N . TYR B 1 166 ? -7.836 -7.551 2.727 1 96.81 166 TYR B N 1
ATOM 2456 C CA . TYR B 1 166 ? -8.594 -6.438 2.164 1 96.81 166 TYR B CA 1
ATOM 2457 C C . TYR B 1 166 ? -7.93 -5.91 0.899 1 96.81 166 TYR B C 1
ATOM 2459 O O . TYR B 1 166 ? -6.703 -5.805 0.832 1 96.81 166 TYR B O 1
ATOM 2467 N N . VAL B 1 167 ? -8.758 -5.617 -0.093 1 97.25 167 VAL B N 1
ATOM 2468 C CA . VAL B 1 167 ? -8.25 -5.23 -1.402 1 97.25 167 VAL B CA 1
ATOM 2469 C C . VAL B 1 167 ? -8.898 -3.92 -1.843 1 97.25 167 VAL B C 1
ATOM 2471 O O . VAL B 1 167 ? -10.125 -3.799 -1.846 1 97.25 167 VAL B O 1
ATOM 2474 N N . ALA B 1 168 ? -8.102 -2.914 -2.123 1 97.88 168 ALA B N 1
ATOM 2475 C CA . ALA B 1 168 ? -8.594 -1.716 -2.799 1 97.88 168 ALA B CA 1
ATOM 2476 C C . ALA B 1 168 ? -8.586 -1.9 -4.312 1 97.88 168 ALA B C 1
ATOM 2478 O O . ALA B 1 168 ? -7.566 -2.275 -4.898 1 97.88 168 ALA B O 1
ATOM 2479 N N . GLU B 1 169 ? -9.672 -1.654 -4.93 1 96.75 169 GLU B N 1
ATOM 2480 C CA . GLU B 1 169 ? -9.789 -1.719 -6.387 1 96.75 169 GLU B CA 1
ATOM 2481 C C . GLU B 1 169 ? -10.016 -0.332 -6.98 1 96.75 169 GLU B C 1
ATOM 2483 O O . GLU B 1 169 ? -11.086 0.258 -6.809 1 96.75 169 GLU B O 1
ATOM 2488 N N . VAL B 1 170 ? -9.086 0.055 -7.758 1 96.81 170 VAL B N 1
ATOM 2489 C CA . VAL B 1 170 ? -9.102 1.418 -8.281 1 96.81 170 VAL B CA 1
ATOM 2490 C C . VAL B 1 170 ? -10.172 1.538 -9.367 1 96.81 170 VAL B C 1
ATOM 2492 O O . VAL B 1 170 ? -10.805 2.586 -9.516 1 96.81 170 VAL B O 1
ATOM 2495 N N . LEU B 1 171 ? -10.406 0.497 -10.086 1 96.12 171 LEU B N 1
ATOM 2496 C CA . LEU B 1 171 ? -11.273 0.611 -11.25 1 96.12 171 LEU B CA 1
ATOM 2497 C C . LEU B 1 171 ? -12.688 0.13 -10.922 1 96.12 171 LEU B C 1
ATOM 2499 O O . LEU B 1 171 ? -13.625 0.369 -11.688 1 96.12 171 LEU B O 1
ATOM 2503 N N . ASN B 1 172 ? -12.922 -0.569 -9.797 1 94.56 172 ASN B N 1
ATOM 2504 C CA . ASN B 1 172 ? -14.258 -0.901 -9.32 1 94.56 172 ASN B CA 1
ATOM 2505 C C . ASN B 1 172 ? -14.719 0.068 -8.234 1 94.56 172 ASN B C 1
ATOM 2507 O O . ASN B 1 172 ? -15.867 0.015 -7.793 1 94.56 172 ASN B O 1
ATOM 2511 N N . ASN B 1 173 ? -13.766 0.922 -7.805 1 96.56 173 ASN B N 1
ATOM 2512 C CA . ASN B 1 173 ? -14.078 1.912 -6.777 1 96.56 173 ASN B CA 1
ATOM 2513 C C . ASN B 1 173 ? -14.625 1.257 -5.516 1 96.56 173 ASN B C 1
ATOM 2515 O O . ASN B 1 173 ? -15.633 1.704 -4.969 1 96.56 173 ASN B O 1
ATOM 2519 N N . ARG B 1 174 ? -13.984 0.19 -5.09 1 95.81 174 ARG B N 1
ATOM 2520 C CA . ARG B 1 174 ? -14.461 -0.608 -3.969 1 95.81 174 ARG B CA 1
ATOM 2521 C C . ARG B 1 174 ? -13.305 -1.079 -3.096 1 95.81 174 ARG B C 1
ATOM 2523 O O . ARG B 1 174 ? -12.156 -1.116 -3.543 1 95.81 174 ARG B O 1
ATOM 2530 N N . ILE B 1 175 ? -13.664 -1.342 -1.906 1 96.62 175 ILE B N 1
ATOM 2531 C CA . ILE B 1 175 ? -12.836 -2.158 -1.028 1 96.62 175 ILE B CA 1
ATOM 2532 C C . ILE B 1 175 ? -13.453 -3.545 -0.872 1 96.62 175 ILE B C 1
ATOM 2534 O O . ILE B 1 175 ? -14.625 -3.67 -0.5 1 96.62 175 ILE B O 1
ATOM 2538 N N . ARG B 1 176 ? -12.656 -4.582 -1.166 1 94.38 176 ARG B N 1
ATOM 2539 C CA . ARG B 1 176 ? -13.125 -5.965 -1.12 1 94.38 176 ARG B CA 1
ATOM 2540 C C . ARG B 1 176 ? -12.469 -6.727 0.025 1 94.38 176 ARG B C 1
ATOM 2542 O O . ARG B 1 176 ? -11.398 -6.344 0.502 1 94.38 176 ARG B O 1
ATOM 2549 N N . GLN B 1 177 ? -13.148 -7.738 0.428 1 93 177 GLN B N 1
ATOM 2550 C CA . GLN B 1 177 ? -12.625 -8.656 1.431 1 93 177 GLN B CA 1
ATOM 2551 C C . GLN B 1 177 ? -12.438 -10.055 0.847 1 93 177 GLN B C 1
ATOM 2553 O O . GLN B 1 177 ? -13.359 -10.617 0.257 1 93 177 GLN B O 1
ATOM 2558 N N . VAL B 1 178 ? -11.258 -10.547 0.994 1 91.38 178 VAL B N 1
ATOM 2559 C CA . VAL B 1 178 ? -10.953 -11.938 0.643 1 91.38 178 VAL B CA 1
ATOM 2560 C C . VAL B 1 178 ? -10.664 -12.734 1.908 1 91.38 178 VAL B C 1
ATOM 2562 O O . VAL B 1 178 ? -9.648 -12.516 2.57 1 91.38 178 VAL B O 1
ATOM 2565 N N . THR B 1 179 ? -11.516 -13.633 2.26 1 88.56 179 THR B N 1
ATOM 2566 C CA . THR B 1 179 ? -11.32 -14.445 3.453 1 88.56 179 THR B CA 1
ATOM 2567 C C . THR B 1 179 ? -10.578 -15.742 3.111 1 88.56 179 THR B C 1
ATOM 2569 O O . THR B 1 179 ? -10.883 -16.391 2.107 1 88.56 179 THR B O 1
ATOM 2572 N N . THR B 1 180 ? -9.523 -15.953 3.807 1 78.19 180 THR B N 1
ATOM 2573 C CA . THR B 1 180 ? -8.656 -17.094 3.537 1 78.19 180 THR B CA 1
ATOM 2574 C C . THR B 1 180 ? -8.938 -18.234 4.52 1 78.19 180 THR B C 1
ATOM 2576 O O . THR B 1 180 ? -9.406 -17.984 5.637 1 78.19 180 THR B O 1
#

Secondary structure (DSSP, 8-state):
--------------EEEEEEE--SSS----EEGGGS--SS---EEE-TTS-EEEEEEGGGTEEEEEETTT-EEEEEE--SSSS-B-EEGGGSB-SSEEEEEE-TTSSEEEEEEGGGTEEEEEETTT-EEEEEE--SSSS-B--BGGG-B-S-EEEEEE-TTSSEEEEEETTTTEEEEEE-/--------------EEEEEEE--SSS----EEGGGS--SS---EEE-TTS-EEEEEEGGGTEEEEEETTT-EEEEEE--SSSS-B-EEGGGSB-SSEEEEEE-TTSSEEEEEEGGGTEEEEEETTT-EEEEEE--SSSS-B--BGGG-B-S-EEEEEE-TTSSEEEEEETTTTEEEEEE-

InterPro domains:
  IPR001258 NHL repeat [PF01436] (38-65)
  IPR001258 NHL repeat [PF01436] (94-121)
  IPR001258 NHL repeat [PS51125] (38-69)
  IPR001258 NHL repeat [PS51125] (94-125)
  IPR011042 Six-bladed beta-propeller, TolB-like [G3DSA:2.120.10.30] (1-124)
  IPR011042 Six-bladed beta-propeller, TolB-like [G3DSA:2.120.10.30] (125-180)

Organism: Emiliania huxleyi (strain CCMP1516) (NCBI:txid280463)

pLDDT: mean 91.19, std 16.62, range [27.47, 98.94]